Protein AF-A0A1S8C431-F1 (afdb_monomer)

Solvent-accessible surface area (backbone atoms only — not comparable to full-atom values): 13813 Å² total; per-residue (Å²): 103,75,70,53,62,74,34,65,84,74,52,78,72,95,62,90,83,86,86,81,59,54,72,39,23,66,88,32,66,58,80,60,66,93,58,40,35,50,62,46,46,11,54,48,52,51,54,48,38,58,74,75,50,75,67,75,71,40,70,49,76,12,55,31,72,42,20,34,19,51,34,36,27,29,55,72,47,42,85,39,43,49,72,41,35,54,26,38,34,37,28,47,30,49,50,43,70,42,58,78,55,59,81,89,55,61,76,66,54,63,63,47,48,70,66,46,47,62,55,49,52,57,50,36,76,75,35,64,72,56,43,56,52,52,51,54,55,49,49,54,53,50,52,51,53,50,47,65,51,74,38,83,61,91,89,54,61,66,70,59,46,52,49,51,49,50,56,53,72,34,43,47,70,68,48,54,60,43,34,43,66,37,48,42,67,34,74,39,73,84,17,46,66,34,51,63,57,26,40,30,39,36,37,28,40,74,52,38,81,66,49,52,47,67,38,43,51,48,49,36,55,74,57,36,56,88,45,95,47,43,47,79,46,74,44,80,59,84,61,94,83,71,69,79,78,132

Nearest PDB structures (foldseek):
  2aj8-assembly1_A  TM=5.763E-01  e=6.988E-03  Sus scrofa
  2gbc-assembly1_A  TM=5.747E-01  e=1.106E-02  Rattus norvegicus
  2jid-assembly1_A  TM=5.919E-01  e=2.616E-02  Homo sapiens
  4g1f-assembly3_C  TM=5.105E-01  e=1.392E-02  Homo sapiens
  4a5s-assembly1_B  TM=5.645E-01  e=5.518E-02  Homo sapiens

Sequence (246 aa):
SAAELATANGHRPAARLVFYDQRGHGTSGRGDAAHATIEQLGADLEAVLEARVPRGPVVLVGHSMGGMTVLAFARRRPELFGDRVVGAALVSTSSGNLGQLDFGLPQLLTRVRTAVLPVAAWTMRRRPAIAEHTRRLAKDVVSAATRALSFSSADVAPELGHYVDAMIAGTPVDVIAEFYPALVRLDQSGAIEPLRRVPVLVLTGDTDRMIPAEHSELIARELGRDEHGVDFVVVPGPAPGAARAP

Secondary structure (DSSP, 8-state):
-HHHHHHTTS---SS-----PPTTSTTS----GGG-SHHHHHHHHHHHHHHH--SS-EEEEEETHHHHHHHHHHHH-GGGBTTTEEEEEEES--SB-GGG--TT--HHHHHHHHHHHHHHHHHHHH-HHHHHHHHHHHHHHHHHHHHHHH-S-S---HHHHHHHHHHHHTS-HHHHHHHHHHHHT-B-GGGSGGGGGS-EEEEEETT-SSS-HHHHHHHHHHHTTTSTTEEEEEEPPPPTT-PPP-

pLDDT: mean 73.83, std 18.22, range [35.41, 97.69]

Mean predicted aligned error: 11.87 Å

Radius of gyration: 19.69 Å; Cα contacts (8 Å, |Δi|>4): 309; chains: 1; bounding box: 50×40×53 Å

Foldseek 3Di:
DVVCVVCVVVDDDPDDDDDDAFALFFPHDNPDLVLLALLNLLVVVVVCCCVPPVDDADEQEAEASGLSSLLSVCLVCLVCQQGRHAEYEYELYFQDPLLVPCLLPDPVV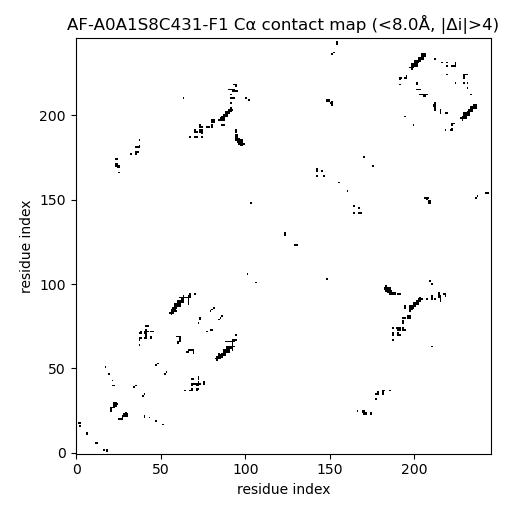VVVCVVVVVVVVVVCVVDVVVVVVVVVVVLVVQLVSVCVLVDLDPPDDVVVVVVVSVRSSRRDPVSVVSNVVNRSGRHSLVSLVSNLSHAYEQEYECRNSRRHCVRSVVSCVSSPVPDPRYHYYYDYDDDVPPDPDD

Structure (mmCIF, N/CA/C/O backbone):
data_AF-A0A1S8C431-F1
#
_entry.id   AF-A0A1S8C431-F1
#
loop_
_atom_site.group_PDB
_atom_site.id
_atom_site.type_symbol
_atom_site.label_atom_id
_atom_site.label_alt_id
_atom_site.label_comp_id
_atom_site.label_asym_id
_atom_site.label_entity_id
_atom_site.label_seq_id
_atom_site.pdbx_PDB_ins_code
_atom_site.Cartn_x
_atom_site.Cartn_y
_atom_site.Cartn_z
_atom_site.occupancy
_atom_site.B_iso_or_equiv
_atom_site.auth_seq_id
_atom_site.auth_comp_id
_atom_site.auth_asym_id
_atom_site.auth_atom_id
_atom_site.pdbx_PDB_model_num
ATOM 1 N N . SER A 1 1 ? 6.058 -19.260 5.374 1.00 53.53 1 SER A N 1
ATOM 2 C CA . SER A 1 1 ? 4.910 -18.488 4.847 1.00 53.53 1 SER A CA 1
ATOM 3 C C . SER A 1 1 ? 4.956 -17.060 5.389 1.00 53.53 1 SER A C 1
ATOM 5 O O . SER A 1 1 ? 5.627 -16.832 6.390 1.00 53.53 1 SER A O 1
ATOM 7 N N . ALA A 1 2 ? 4.268 -16.088 4.771 1.00 55.44 2 ALA A N 1
ATOM 8 C CA . ALA A 1 2 ? 4.207 -14.710 5.294 1.00 55.44 2 ALA A CA 1
ATOM 9 C C . ALA A 1 2 ? 3.691 -14.655 6.749 1.00 55.44 2 ALA A C 1
ATOM 11 O O . ALA A 1 2 ? 4.198 -13.892 7.565 1.00 55.44 2 ALA A O 1
ATOM 12 N N . ALA A 1 3 ? 2.749 -15.539 7.100 1.00 56.16 3 ALA A N 1
ATOM 13 C CA . ALA A 1 3 ? 2.237 -15.687 8.461 1.00 56.16 3 ALA A CA 1
ATOM 14 C C . ALA A 1 3 ? 3.290 -16.226 9.454 1.00 56.16 3 ALA A C 1
ATOM 16 O O . ALA A 1 3 ? 3.338 -15.782 10.600 1.00 56.16 3 ALA A O 1
ATOM 17 N N . GLU A 1 4 ? 4.152 -17.152 9.023 1.00 61.06 4 GLU A N 1
ATOM 18 C CA . GLU A 1 4 ? 5.269 -17.639 9.847 1.00 61.06 4 GLU A CA 1
ATOM 19 C C . GLU A 1 4 ? 6.290 -16.528 10.106 1.00 61.06 4 GLU A C 1
ATOM 21 O O . GLU A 1 4 ? 6.679 -16.332 11.248 1.00 61.06 4 GLU A O 1
ATOM 26 N N . LEU A 1 5 ? 6.657 -15.737 9.093 1.00 61.22 5 LEU A N 1
ATOM 27 C CA . LEU A 1 5 ? 7.579 -14.605 9.263 1.00 61.22 5 LEU A CA 1
ATOM 28 C C . LEU A 1 5 ? 7.003 -13.489 10.137 1.00 61.22 5 LEU A C 1
ATOM 30 O O . LEU A 1 5 ? 7.704 -12.982 11.008 1.00 61.22 5 LEU A O 1
ATOM 34 N N . ALA A 1 6 ? 5.720 -13.159 9.972 1.00 57.97 6 ALA A N 1
ATOM 35 C CA . ALA A 1 6 ? 5.041 -12.157 10.796 1.00 57.97 6 ALA A CA 1
ATOM 36 C C . ALA A 1 6 ? 4.987 -12.532 12.291 1.00 57.97 6 ALA A C 1
ATOM 38 O O . ALA A 1 6 ? 4.776 -11.663 13.132 1.00 57.97 6 ALA A O 1
ATOM 39 N N . THR A 1 7 ? 5.172 -13.813 12.625 1.00 61.94 7 THR A N 1
ATOM 40 C CA . THR A 1 7 ? 5.151 -14.327 14.006 1.00 61.94 7 THR A CA 1
ATOM 41 C C . THR A 1 7 ? 6.501 -14.893 14.465 1.00 61.94 7 THR A C 1
ATOM 43 O O . THR A 1 7 ? 6.637 -15.317 15.614 1.00 61.94 7 THR A O 1
ATOM 46 N N . ALA A 1 8 ? 7.523 -14.866 13.599 1.00 63.31 8 ALA A N 1
ATOM 47 C CA . ALA A 1 8 ? 8.844 -15.446 13.848 1.00 63.31 8 ALA A CA 1
ATOM 48 C C . ALA A 1 8 ? 9.647 -14.700 14.927 1.00 63.31 8 ALA A C 1
ATOM 50 O O . ALA A 1 8 ? 10.551 -15.274 15.525 1.00 63.31 8 ALA A O 1
ATOM 51 N N . ASN A 1 9 ? 9.292 -13.449 15.230 1.00 63.22 9 ASN A N 1
ATOM 52 C CA . ASN A 1 9 ? 9.886 -12.660 16.316 1.00 63.22 9 ASN A CA 1
ATOM 53 C C . ASN A 1 9 ? 9.352 -13.037 17.718 1.00 63.22 9 ASN A C 1
ATOM 55 O O . ASN A 1 9 ? 9.596 -12.315 18.683 1.00 63.22 9 ASN A O 1
ATOM 59 N N . GLY A 1 10 ? 8.589 -14.130 17.839 1.00 60.69 10 GLY A N 1
ATOM 60 C CA . GLY A 1 10 ? 7.978 -14.572 19.095 1.00 60.69 10 GLY A CA 1
ATOM 61 C C . GLY A 1 10 ? 6.720 -13.791 19.486 1.00 60.69 10 GLY A C 1
ATOM 62 O O . GLY A 1 10 ? 6.110 -14.091 20.514 1.00 60.69 10 GLY A O 1
ATOM 63 N N . HIS A 1 11 ? 6.293 -12.819 18.674 1.00 64.94 11 HIS A N 1
ATOM 64 C CA . HIS A 1 11 ? 5.090 -12.046 18.933 1.00 64.94 11 HIS A CA 1
ATOM 65 C C . HIS A 1 11 ? 3.844 -12.831 18.498 1.00 64.94 11 HIS A C 1
ATOM 67 O O . HIS A 1 11 ? 3.711 -13.270 17.354 1.00 64.94 11 HIS A O 1
ATOM 73 N N . ARG A 1 12 ? 2.912 -13.028 19.434 1.00 67.00 12 ARG A N 1
ATOM 74 C CA . ARG A 1 12 ? 1.595 -13.619 19.169 1.00 67.00 12 ARG A CA 1
ATOM 75 C C . ARG A 1 12 ? 0.627 -12.468 18.888 1.00 67.00 12 ARG A C 1
ATOM 77 O O . ARG A 1 12 ? 0.300 -11.743 19.826 1.00 67.00 12 ARG A O 1
ATOM 84 N N . PRO A 1 13 ? 0.181 -12.261 17.638 1.00 69.56 13 PRO A N 1
ATOM 85 C CA . PRO A 1 13 ? -0.718 -11.161 17.332 1.00 69.56 13 PRO A CA 1
ATOM 86 C C . PRO A 1 13 ? -2.037 -11.350 18.088 1.00 69.56 13 PRO A C 1
ATOM 88 O O . PRO A 1 13 ? -2.632 -12.426 18.059 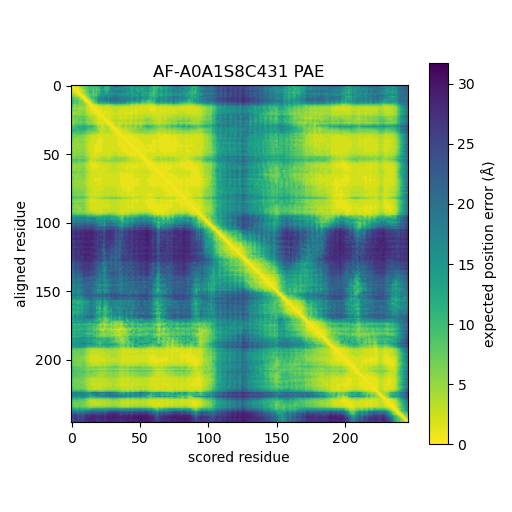1.00 69.56 13 PRO A O 1
ATOM 91 N N . ALA A 1 14 ? -2.509 -10.288 18.742 1.00 81.31 14 ALA A N 1
ATOM 92 C CA . ALA A 1 14 ? -3.816 -10.271 19.403 1.00 81.31 14 ALA A CA 1
ATOM 93 C C . ALA A 1 14 ? -4.991 -10.234 18.400 1.00 81.31 14 ALA A C 1
ATOM 95 O O . ALA A 1 14 ? -6.145 -10.407 18.784 1.00 81.31 14 ALA A O 1
ATOM 96 N N . ALA A 1 15 ? -4.700 -10.018 17.113 1.00 84.88 15 ALA A N 1
ATOM 97 C CA . ALA A 1 15 ? -5.666 -9.959 16.025 1.00 84.88 15 ALA A CA 1
ATOM 98 C C . ALA A 1 15 ? -5.470 -11.109 15.027 1.00 84.88 15 ALA A C 1
ATOM 100 O O . ALA A 1 15 ? -4.365 -11.621 14.830 1.00 84.88 15 ALA A O 1
ATOM 101 N N . ARG A 1 16 ? -6.552 -11.481 14.333 1.00 89.44 16 ARG A N 1
ATOM 102 C CA . ARG A 1 16 ? -6.479 -12.404 13.197 1.00 89.44 16 ARG A CA 1
ATOM 103 C C . ARG A 1 16 ? -5.839 -11.695 12.005 1.00 89.44 16 ARG A C 1
ATOM 105 O O . ARG A 1 16 ? -6.429 -10.766 11.461 1.00 89.44 16 ARG A O 1
ATOM 112 N N . LEU A 1 17 ? -4.686 -12.184 11.564 1.00 88.25 17 LEU A N 1
ATOM 113 C CA . LEU A 1 17 ? -3.991 -11.656 10.392 1.00 88.25 17 LEU A CA 1
ATOM 114 C C . LEU A 1 17 ? -4.522 -12.300 9.106 1.00 88.25 17 LEU A C 1
ATOM 116 O O . LEU A 1 17 ? -4.698 -13.519 9.038 1.00 88.25 17 LEU A O 1
ATOM 120 N N . VAL A 1 18 ? -4.773 -11.481 8.085 1.00 90.12 18 VAL A N 1
ATOM 121 C CA . VAL A 1 18 ? -5.191 -11.924 6.750 1.00 90.12 18 VAL A CA 1
ATOM 122 C C . VAL A 1 18 ? -4.217 -11.346 5.735 1.00 90.12 18 VAL A C 1
ATOM 124 O O . VAL A 1 18 ? -4.058 -10.133 5.653 1.00 90.12 18 VAL A O 1
ATOM 127 N N . PHE A 1 19 ? -3.589 -12.225 4.962 1.00 88.06 19 PHE A N 1
ATOM 128 C CA . PHE A 1 19 ? -2.674 -11.877 3.880 1.00 88.06 19 PHE A CA 1
ATOM 129 C C . PHE A 1 19 ? -3.238 -12.432 2.575 1.00 88.06 19 PHE A C 1
ATOM 131 O O . PHE A 1 19 ? -3.818 -13.522 2.572 1.00 88.06 19 PHE A O 1
ATOM 138 N N . TYR A 1 20 ? -3.081 -11.691 1.484 1.00 88.19 20 TYR A N 1
ATOM 139 C CA . TYR A 1 20 ? -3.481 -12.130 0.153 1.00 88.19 20 TYR A CA 1
ATOM 140 C C . TYR A 1 20 ? -2.484 -11.618 -0.886 1.00 88.19 20 TYR A C 1
ATOM 142 O O . TYR A 1 20 ? -1.889 -10.554 -0.705 1.00 88.19 20 TYR A O 1
ATOM 150 N N . ASP A 1 21 ? -2.325 -12.376 -1.967 1.00 85.62 21 ASP A N 1
ATOM 151 C CA . ASP A 1 21 ? -1.527 -11.954 -3.112 1.00 85.62 21 ASP A CA 1
ATOM 152 C C . ASP A 1 21 ? -2.391 -11.070 -4.018 1.00 85.62 21 ASP A C 1
ATOM 154 O O . ASP A 1 21 ? -3.514 -11.443 -4.374 1.00 85.62 21 ASP A O 1
ATOM 158 N N . GLN A 1 22 ? -1.880 -9.906 -4.420 1.00 85.69 22 GLN A N 1
ATOM 159 C CA . GLN A 1 22 ? -2.569 -9.061 -5.400 1.00 85.69 22 GLN A CA 1
ATOM 160 C C . GLN A 1 22 ? -2.676 -9.770 -6.754 1.00 85.69 22 GLN A C 1
ATOM 162 O O . GLN A 1 22 ? -1.878 -10.655 -7.064 1.00 85.69 22 GLN A O 1
ATOM 167 N N . ARG A 1 23 ? -3.649 -9.385 -7.592 1.00 86.81 23 ARG A N 1
ATOM 168 C CA . ARG A 1 23 ? -3.784 -9.968 -8.939 1.00 86.81 23 ARG A CA 1
ATOM 169 C C . ARG A 1 23 ? -2.455 -9.928 -9.697 1.00 86.81 23 ARG A C 1
ATOM 171 O O . ARG A 1 23 ? -1.707 -8.953 -9.616 1.00 86.81 23 ARG A O 1
ATOM 178 N N . GLY A 1 24 ? -2.150 -11.006 -10.410 1.00 77.94 24 GLY A N 1
ATOM 179 C CA . GLY A 1 24 ? -0.886 -11.166 -11.132 1.00 77.94 24 GLY A CA 1
ATOM 180 C C . GLY A 1 24 ? 0.355 -11.386 -10.258 1.00 77.94 24 GLY A C 1
ATOM 181 O O . GLY A 1 24 ? 1.420 -11.627 -10.814 1.00 77.94 24 GLY A O 1
ATOM 1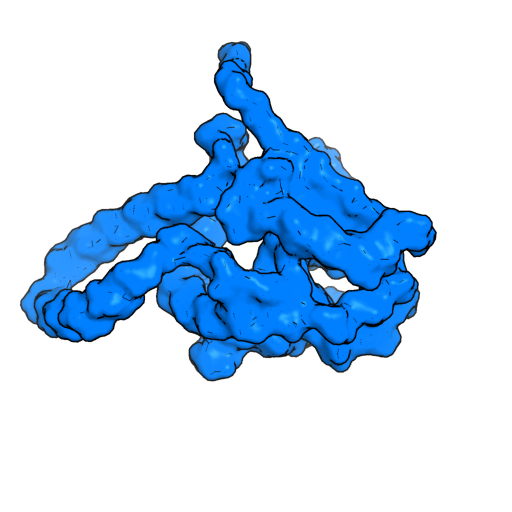82 N N . HIS A 1 25 ? 0.250 -11.346 -8.929 1.00 78.69 25 HIS A N 1
ATOM 183 C CA . HIS A 1 25 ? 1.366 -11.595 -8.015 1.00 78.69 25 HIS A CA 1
ATOM 184 C C . HIS A 1 25 ? 1.211 -12.956 -7.334 1.00 78.69 25 HIS A C 1
ATOM 186 O O . HIS A 1 25 ? 0.093 -13.425 -7.110 1.00 78.69 25 HIS A O 1
ATOM 192 N N . GLY A 1 26 ? 2.337 -13.575 -6.969 1.00 76.50 26 GLY A N 1
ATOM 193 C CA . GLY A 1 26 ? 2.351 -14.797 -6.166 1.00 76.50 26 GLY A CA 1
ATOM 194 C C . GLY A 1 26 ? 1.493 -15.909 -6.775 1.00 76.50 26 GLY A C 1
ATOM 195 O O . GLY A 1 26 ? 1.751 -16.376 -7.884 1.00 76.50 26 GLY A O 1
ATOM 196 N N . THR A 1 27 ? 0.478 -16.343 -6.033 1.00 80.88 27 THR A N 1
ATOM 197 C CA . THR A 1 27 ? -0.454 -17.410 -6.434 1.00 80.88 27 THR A CA 1
ATOM 198 C C . THR A 1 27 ? -1.757 -16.903 -7.057 1.00 80.88 27 THR A C 1
ATOM 200 O O . THR A 1 27 ? -2.568 -17.706 -7.527 1.00 80.88 27 THR A O 1
ATOM 203 N N . SER A 1 28 ? -1.969 -15.586 -7.091 1.00 81.94 28 SER A N 1
ATOM 204 C CA . SER A 1 28 ? -3.182 -14.982 -7.636 1.00 81.94 28 SER A CA 1
ATOM 205 C C . SER A 1 28 ? -3.188 -14.982 -9.163 1.00 81.94 28 SER A C 1
ATOM 207 O O . SER A 1 28 ? -2.191 -14.703 -9.831 1.00 81.94 28 SER A O 1
ATOM 209 N N . GLY A 1 29 ? -4.362 -15.256 -9.736 1.00 82.31 29 GLY A N 1
ATOM 210 C CA . GLY A 1 29 ? -4.577 -15.165 -11.176 1.00 82.31 29 GLY A CA 1
ATOM 211 C C . GLY A 1 29 ? -4.302 -13.756 -11.709 1.00 82.31 29 GLY A C 1
ATOM 212 O O . GLY A 1 29 ? -4.485 -12.755 -11.015 1.00 82.31 29 GLY A O 1
ATOM 213 N N . ARG A 1 30 ? -3.861 -13.676 -12.965 1.00 75.25 30 ARG A N 1
ATOM 214 C CA . ARG A 1 30 ? -3.447 -12.415 -13.594 1.00 75.25 30 ARG A CA 1
ATOM 215 C C . ARG A 1 30 ? -4.618 -11.566 -14.096 1.00 75.25 30 ARG A C 1
ATOM 217 O O . ARG A 1 30 ? -4.649 -10.363 -13.868 1.00 75.25 30 ARG A O 1
ATOM 224 N N . GLY A 1 31 ? -5.618 -12.204 -14.704 1.00 79.31 31 GLY A N 1
ATOM 225 C CA . GLY A 1 31 ? -6.714 -11.503 -15.381 1.00 79.31 31 GLY A CA 1
ATOM 226 C C . GLY A 1 31 ? -6.260 -10.807 -16.670 1.00 79.31 31 GLY A C 1
ATOM 227 O O . GLY A 1 31 ? -5.179 -11.083 -17.184 1.00 79.31 31 GLY A O 1
ATOM 228 N N . ASP A 1 32 ? -7.113 -9.935 -17.205 1.00 82.81 32 ASP A N 1
ATOM 229 C CA . ASP A 1 32 ? -6.803 -9.102 -18.373 1.00 82.81 32 ASP A CA 1
ATOM 230 C C . ASP A 1 32 ? -5.927 -7.907 -17.957 1.00 82.81 32 ASP A C 1
ATOM 232 O O . ASP A 1 32 ? -6.228 -7.232 -16.971 1.00 82.81 32 ASP A O 1
ATOM 236 N N . ALA A 1 33 ? -4.870 -7.633 -18.727 1.00 75.75 33 ALA A N 1
ATOM 237 C CA . ALA A 1 33 ? -3.942 -6.522 -18.520 1.00 75.75 33 ALA A CA 1
ATOM 238 C C . ALA A 1 33 ? -4.637 -5.149 -18.475 1.00 75.75 33 ALA A C 1
ATOM 240 O O . ALA A 1 33 ? -4.151 -4.244 -17.801 1.00 75.75 33 ALA A O 1
ATOM 241 N N . ALA A 1 34 ? -5.794 -4.986 -19.128 1.00 78.69 34 ALA A N 1
ATOM 242 C CA . ALA A 1 34 ? -6.598 -3.764 -19.027 1.00 78.69 34 ALA A CA 1
ATOM 243 C C . ALA A 1 34 ? -7.068 -3.462 -17.588 1.00 78.69 34 ALA A C 1
ATOM 245 O O . ALA A 1 34 ? -7.365 -2.314 -17.263 1.00 78.69 34 ALA A O 1
ATOM 246 N N . HIS A 1 35 ? -7.101 -4.479 -16.725 1.00 84.38 35 HIS A N 1
ATOM 247 C CA . HIS A 1 35 ? -7.469 -4.380 -15.314 1.00 84.38 35 HIS A CA 1
ATOM 248 C C . HIS A 1 35 ? -6.248 -4.315 -14.379 1.00 84.38 35 HIS A C 1
ATOM 250 O O . HIS A 1 35 ? -6.401 -4.423 -13.162 1.00 84.38 35 HIS A O 1
ATOM 256 N N . ALA A 1 36 ? -5.035 -4.128 -14.909 1.00 82.75 36 ALA A N 1
ATOM 257 C CA . ALA A 1 36 ? -3.841 -3.844 -14.114 1.00 82.75 36 ALA A CA 1
ATOM 258 C C . ALA A 1 36 ? -3.830 -2.371 -13.656 1.00 82.75 36 ALA A C 1
ATOM 260 O O . ALA A 1 36 ? -2.963 -1.583 -14.032 1.00 82.75 36 ALA A O 1
ATOM 261 N N . THR A 1 37 ? -4.841 -1.979 -12.876 1.00 87.81 37 THR A N 1
ATOM 262 C CA . THR A 1 37 ? -5.030 -0.612 -12.368 1.00 87.81 37 THR A CA 1
ATOM 263 C C . THR A 1 37 ? -5.140 -0.598 -10.849 1.00 87.81 37 THR A C 1
ATOM 265 O O . THR A 1 37 ? -5.580 -1.572 -10.236 1.00 87.81 37 THR A O 1
ATOM 268 N N . ILE A 1 38 ? -4.765 0.520 -10.221 1.00 89.50 38 ILE A N 1
ATOM 269 C CA . ILE A 1 38 ? -4.872 0.672 -8.763 1.00 89.50 38 ILE A CA 1
ATOM 270 C C . ILE A 1 38 ? -6.347 0.681 -8.326 1.00 89.50 38 ILE A C 1
ATOM 272 O O . ILE A 1 38 ? -6.694 0.137 -7.279 1.00 89.50 38 ILE A O 1
ATOM 276 N N . GLU A 1 39 ? -7.240 1.209 -9.163 1.00 91.25 39 GLU A N 1
ATOM 277 C CA . GLU A 1 39 ? -8.691 1.151 -8.974 1.00 91.25 39 GLU A CA 1
ATOM 278 C C . GLU A 1 39 ? -9.198 -0.289 -8.893 1.00 91.25 39 GLU A C 1
ATOM 280 O O . GLU A 1 39 ? -10.001 -0.610 -8.014 1.00 91.25 39 GLU A O 1
ATOM 285 N N . GLN A 1 40 ? -8.713 -1.163 -9.783 1.00 94.06 40 GLN A N 1
ATOM 286 C CA . GLN A 1 40 ? -9.075 -2.574 -9.748 1.00 94.06 40 GLN A CA 1
ATOM 287 C C . GLN A 1 40 ? -8.547 -3.243 -8.480 1.00 94.06 40 GLN A C 1
ATOM 289 O O . GLN A 1 40 ? -9.282 -4.005 -7.859 1.00 94.06 40 GLN A O 1
ATOM 294 N N . LEU A 1 41 ? -7.317 -2.938 -8.056 1.00 93.50 41 LEU A N 1
ATOM 295 C CA . LEU A 1 41 ? -6.786 -3.473 -6.801 1.00 93.50 41 LEU A CA 1
ATOM 296 C C . LEU A 1 41 ? -7.658 -3.071 -5.602 1.00 93.50 41 LEU A C 1
ATOM 298 O O . LEU A 1 41 ? -7.888 -3.887 -4.711 1.00 93.50 41 LEU A O 1
ATOM 302 N N . GLY A 1 42 ? -8.199 -1.848 -5.592 1.00 95.44 42 GLY A N 1
ATOM 303 C CA . GLY A 1 42 ? -9.163 -1.412 -4.576 1.00 95.44 42 GLY A CA 1
ATOM 304 C C . GLY A 1 42 ? -10.450 -2.250 -4.572 1.00 95.44 42 GLY A C 1
ATOM 305 O O . GLY A 1 42 ? -10.940 -2.619 -3.504 1.00 95.44 42 GLY A O 1
ATOM 306 N N . ALA A 1 43 ? -10.976 -2.600 -5.750 1.00 96.50 43 ALA A N 1
ATOM 307 C CA . ALA A 1 43 ? -12.124 -3.504 -5.880 1.00 96.50 43 ALA A CA 1
ATOM 308 C C . ALA A 1 43 ? -11.786 -4.954 -5.479 1.00 96.50 43 ALA A C 1
ATOM 310 O O . ALA A 1 43 ? -12.626 -5.670 -4.937 1.00 96.50 43 ALA A O 1
ATOM 311 N N . ASP A 1 44 ? -10.547 -5.393 -5.688 1.00 95.94 44 ASP A N 1
ATOM 312 C CA . ASP A 1 44 ? -10.107 -6.718 -5.250 1.00 95.94 44 ASP A CA 1
ATOM 313 C C . ASP A 1 44 ? -9.995 -6.799 -3.730 1.00 95.94 44 ASP A C 1
ATOM 315 O O . ASP A 1 44 ? -10.403 -7.797 -3.135 1.00 95.94 44 ASP A O 1
ATOM 319 N N . LEU A 1 45 ? -9.480 -5.743 -3.090 1.00 97.00 45 LEU A N 1
ATOM 320 C CA . LEU A 1 45 ? -9.432 -5.646 -1.632 1.00 97.00 45 LEU A CA 1
ATOM 321 C C . LEU A 1 45 ? -10.840 -5.725 -1.029 1.00 97.00 45 LEU A C 1
ATOM 323 O O . LEU A 1 45 ? -11.046 -6.440 -0.050 1.00 97.00 45 LEU A O 1
ATOM 327 N N . GLU A 1 46 ? -11.814 -5.044 -1.635 1.00 97.12 46 GLU A N 1
ATOM 328 C CA . GLU A 1 46 ? -13.228 -5.156 -1.265 1.00 97.12 46 GLU A CA 1
ATOM 329 C C . GLU A 1 46 ? -13.714 -6.614 -1.323 1.00 97.12 46 GLU A C 1
ATOM 331 O O . GLU A 1 46 ? -14.210 -7.134 -0.322 1.00 97.12 46 GLU A O 1
ATOM 336 N N . ALA A 1 47 ? -13.479 -7.311 -2.440 1.00 96.81 47 ALA A N 1
ATOM 337 C CA . ALA A 1 47 ? -13.872 -8.712 -2.599 1.00 96.81 47 ALA A CA 1
ATOM 338 C C . ALA A 1 47 ? -13.189 -9.643 -1.575 1.00 96.81 47 ALA A C 1
ATOM 340 O O . ALA A 1 47 ? -13.807 -10.575 -1.052 1.00 96.81 47 ALA A O 1
ATOM 341 N N . VAL A 1 48 ? -11.919 -9.389 -1.239 1.00 96.06 48 VAL A N 1
ATOM 342 C CA . VAL A 1 48 ? -11.199 -10.133 -0.192 1.00 96.06 48 VAL A CA 1
ATOM 343 C C . VAL A 1 48 ? -11.827 -9.899 1.181 1.00 96.06 48 VAL A C 1
ATOM 345 O O . VAL A 1 48 ? -12.006 -10.861 1.939 1.00 96.06 48 VAL A O 1
ATOM 348 N N . LEU A 1 49 ? -12.177 -8.653 1.514 1.00 96.62 49 LEU A N 1
ATOM 349 C CA . LEU A 1 49 ? -12.850 -8.327 2.770 1.00 96.62 49 LEU A CA 1
ATOM 350 C C . LEU A 1 49 ? -14.195 -9.050 2.860 1.00 96.62 49 LEU A C 1
ATOM 352 O O . LEU A 1 49 ? -14.427 -9.744 3.846 1.00 96.62 49 LEU A O 1
ATOM 356 N N . GLU A 1 50 ? -15.026 -8.987 1.823 1.00 96.25 50 GLU A N 1
ATOM 357 C CA . GLU A 1 50 ? -16.320 -9.681 1.786 1.00 96.25 50 GLU A CA 1
ATOM 358 C C . GLU A 1 50 ? -16.169 -11.199 1.965 1.00 96.25 50 GLU A C 1
ATOM 360 O O . GLU A 1 50 ? -16.874 -11.813 2.769 1.00 96.25 50 GLU A O 1
ATOM 365 N N . ALA A 1 51 ? -15.201 -11.812 1.278 1.00 96.81 51 ALA A N 1
ATOM 366 C CA . ALA A 1 51 ? -15.020 -13.260 1.295 1.00 96.81 51 ALA A CA 1
ATOM 367 C C . ALA A 1 51 ? -14.365 -13.792 2.582 1.00 96.81 51 ALA A C 1
ATOM 369 O O . ALA A 1 51 ? -14.659 -14.908 3.020 1.00 96.81 51 ALA A O 1
ATOM 370 N N . ARG A 1 52 ? -13.420 -13.050 3.174 1.00 95.69 52 ARG A N 1
ATOM 371 C CA . ARG A 1 52 ? -12.563 -13.553 4.272 1.00 95.69 52 ARG A CA 1
ATOM 372 C C . ARG A 1 52 ? -12.879 -12.917 5.615 1.00 95.69 52 ARG A C 1
ATOM 374 O O . ARG A 1 52 ? -12.635 -13.524 6.665 1.00 95.69 52 ARG A O 1
ATOM 381 N N . VAL A 1 53 ? -13.423 -11.707 5.608 1.00 93.75 53 VAL A N 1
ATOM 382 C CA . VAL A 1 53 ? -13.753 -10.930 6.802 1.00 93.75 53 VAL A CA 1
ATOM 383 C C . VAL A 1 53 ? -15.124 -10.270 6.605 1.00 93.75 53 VAL A C 1
ATOM 385 O O . VAL A 1 53 ? -15.205 -9.050 6.536 1.00 93.75 53 VAL A O 1
ATOM 388 N N . PRO A 1 54 ? -16.228 -11.035 6.530 1.00 92.00 54 PRO A N 1
ATOM 389 C CA . PRO A 1 54 ? -17.545 -10.462 6.227 1.00 92.00 54 PRO A CA 1
ATOM 390 C C . PRO A 1 54 ? -18.128 -9.607 7.367 1.00 92.00 54 PRO A C 1
ATOM 392 O O . PRO A 1 54 ? -19.100 -8.886 7.168 1.00 92.00 54 PRO A O 1
ATOM 395 N N . ARG A 1 55 ? -17.596 -9.725 8.596 1.00 92.31 55 ARG A N 1
ATOM 396 C CA . ARG A 1 55 ? -18.114 -9.077 9.820 1.00 92.31 55 ARG A CA 1
ATOM 397 C C . ARG A 1 55 ? -16.978 -8.640 10.758 1.00 92.31 55 ARG A C 1
ATOM 399 O O . ARG A 1 55 ? -15.847 -9.087 10.584 1.00 92.31 55 ARG A O 1
ATOM 406 N N . GLY A 1 56 ? -17.273 -7.738 11.705 1.00 93.75 56 GLY A N 1
ATOM 407 C CA . GLY A 1 56 ? -16.335 -7.189 12.709 1.00 93.75 56 GLY A CA 1
ATOM 408 C C . GLY A 1 56 ? -15.325 -6.134 12.209 1.00 93.75 56 GLY A C 1
ATOM 409 O O . GLY A 1 56 ? -15.088 -6.049 11.016 1.00 93.75 56 GLY A O 1
ATOM 410 N N . PRO A 1 57 ? -14.729 -5.314 13.075 1.00 96.19 57 PRO A N 1
ATOM 411 C CA . PRO A 1 57 ? -13.813 -4.254 12.649 1.00 96.19 57 PRO A CA 1
ATOM 412 C C . PRO A 1 57 ? -12.547 -4.805 11.969 1.00 96.19 57 PRO A C 1
ATOM 414 O O . PRO A 1 57 ? -12.097 -5.912 12.281 1.00 96.19 57 PRO A O 1
ATOM 417 N N . VAL A 1 58 ? -11.960 -4.027 11.057 1.00 97.06 58 VAL A N 1
ATOM 418 C CA . VAL A 1 58 ? -10.688 -4.345 10.389 1.00 97.06 58 VAL A CA 1
ATOM 419 C C . VAL A 1 58 ? -9.715 -3.173 10.435 1.00 97.06 58 VAL A C 1
ATOM 421 O O . VAL A 1 58 ? -10.117 -2.013 10.380 1.00 97.06 58 VAL A O 1
ATOM 424 N N . VAL A 1 59 ? -8.425 -3.493 10.486 1.00 96.56 59 VAL A N 1
ATOM 425 C CA . VAL A 1 59 ? -7.332 -2.546 10.246 1.00 96.56 59 VAL A CA 1
ATOM 426 C C . VAL A 1 59 ? -6.699 -2.912 8.912 1.00 96.56 59 VAL A C 1
ATOM 428 O O . VAL A 1 59 ? -6.385 -4.082 8.680 1.00 96.56 59 VAL A O 1
ATOM 431 N N . LEU A 1 60 ? -6.545 -1.930 8.027 1.00 97.25 60 LEU A N 1
ATOM 432 C CA . LEU A 1 60 ? -5.941 -2.135 6.713 1.00 97.25 60 LEU A CA 1
ATOM 433 C C . LEU A 1 60 ? -4.459 -1.776 6.760 1.00 97.25 60 LEU A C 1
ATOM 435 O O . LEU A 1 60 ? -4.099 -0.699 7.213 1.00 97.25 60 LEU A O 1
ATOM 439 N N . VAL A 1 61 ? -3.594 -2.658 6.270 1.00 95.75 61 VAL A N 1
ATOM 440 C CA . VAL A 1 61 ? -2.149 -2.409 6.201 1.00 95.75 61 VAL A CA 1
ATOM 441 C C . VAL A 1 61 ? -1.709 -2.561 4.756 1.00 95.75 61 VAL A C 1
ATOM 443 O O . VAL A 1 61 ? -1.899 -3.621 4.159 1.00 95.75 61 VAL A O 1
ATOM 446 N N . GLY A 1 62 ? -1.145 -1.499 4.190 1.00 92.00 62 GLY A N 1
ATOM 447 C CA . GLY A 1 62 ? -0.713 -1.449 2.802 1.00 92.00 62 GLY A CA 1
ATOM 448 C C . GLY A 1 62 ? 0.729 -0.975 2.683 1.00 92.00 62 GLY A C 1
ATOM 449 O O . GLY A 1 62 ? 1.051 0.138 3.087 1.00 92.00 62 GLY A O 1
ATOM 450 N N . HIS A 1 63 ? 1.583 -1.810 2.091 1.00 88.75 63 HIS A N 1
ATOM 451 C CA . HIS A 1 63 ? 2.962 -1.462 1.747 1.00 88.75 63 HIS A CA 1
ATOM 452 C C . HIS A 1 63 ? 3.081 -1.146 0.255 1.00 88.75 63 HIS A C 1
ATOM 454 O O . HIS A 1 63 ? 2.592 -1.933 -0.561 1.00 88.75 63 HIS A O 1
ATOM 460 N N . SER A 1 64 ? 3.744 -0.046 -0.112 1.00 87.75 64 SER A N 1
ATOM 461 C CA . SER A 1 64 ? 3.954 0.359 -1.507 1.00 87.75 64 SER A CA 1
ATOM 462 C C . SER A 1 64 ? 2.641 0.329 -2.302 1.00 87.75 64 SER A C 1
ATOM 464 O O . SER A 1 64 ? 1.667 0.962 -1.900 1.00 87.75 64 SER A O 1
ATOM 466 N N . MET A 1 65 ? 2.540 -0.451 -3.379 1.00 88.25 65 MET A N 1
ATOM 467 C CA . MET A 1 65 ? 1.298 -0.614 -4.148 1.00 88.25 65 MET A CA 1
ATOM 468 C C . MET A 1 65 ? 0.092 -1.065 -3.297 1.00 88.25 65 MET A C 1
ATOM 470 O O . MET A 1 65 ? -1.051 -0.708 -3.590 1.00 88.25 65 MET A O 1
ATOM 474 N N . GLY A 1 66 ? 0.320 -1.787 -2.198 1.00 89.94 66 GLY A N 1
ATOM 475 C CA . GLY A 1 66 ? -0.713 -2.117 -1.217 1.00 89.94 66 GLY A CA 1
ATOM 476 C C . GLY A 1 66 ? -1.269 -0.888 -0.492 1.00 89.94 66 GLY A C 1
ATOM 477 O O . GLY A 1 66 ? -2.465 -0.834 -0.224 1.00 89.94 66 GLY A O 1
ATOM 478 N N . GLY A 1 67 ? -0.447 0.129 -0.222 1.00 92.56 67 GLY A N 1
ATOM 479 C CA . GLY A 1 67 ? -0.910 1.407 0.327 1.00 92.56 67 GLY A CA 1
ATOM 480 C C . GLY A 1 67 ? -1.792 2.155 -0.673 1.00 92.56 67 GLY A C 1
ATOM 481 O O . GLY A 1 67 ? -2.891 2.586 -0.334 1.00 92.56 67 GLY A O 1
ATOM 482 N N . MET A 1 68 ? -1.378 2.194 -1.941 1.00 92.56 68 MET A N 1
ATOM 483 C CA . MET A 1 68 ? -2.175 2.761 -3.043 1.00 92.56 68 MET A CA 1
ATOM 484 C C . MET A 1 68 ? -3.514 2.028 -3.212 1.00 92.56 68 MET A C 1
ATOM 486 O O . MET A 1 68 ? -4.538 2.644 -3.495 1.00 92.56 68 MET A O 1
ATOM 490 N N . THR A 1 69 ? -3.516 0.714 -2.981 1.00 95.31 69 THR A N 1
ATOM 491 C CA . THR A 1 69 ? -4.721 -0.126 -2.984 1.00 95.31 69 THR A CA 1
ATOM 492 C C . THR A 1 69 ? -5.677 0.249 -1.850 1.00 95.31 69 THR A C 1
ATOM 494 O O . THR A 1 69 ? -6.881 0.359 -2.079 1.00 95.31 69 THR A O 1
ATOM 497 N N . VAL A 1 70 ? -5.157 0.492 -0.639 1.00 96.62 70 VAL A N 1
ATOM 498 C CA . VAL A 1 70 ? -5.957 0.981 0.499 1.00 96.62 70 VAL A CA 1
ATOM 499 C C . VAL A 1 70 ? -6.570 2.344 0.185 1.00 96.62 70 VAL A C 1
ATOM 501 O O . VAL A 1 70 ? -7.757 2.536 0.440 1.00 96.62 70 VAL A O 1
ATOM 504 N N . LEU A 1 71 ? -5.809 3.258 -0.423 1.00 95.31 71 LEU A N 1
ATOM 505 C CA . LEU A 1 71 ? -6.325 4.556 -0.868 1.00 95.31 71 LEU A CA 1
ATOM 506 C C . LEU A 1 71 ? -7.438 4.383 -1.918 1.00 95.31 71 LEU A C 1
ATOM 508 O O . LEU A 1 71 ? -8.536 4.908 -1.752 1.00 95.31 71 LEU A O 1
ATOM 512 N N . ALA A 1 72 ? -7.229 3.574 -2.958 1.00 94.81 72 ALA A N 1
ATOM 513 C CA . ALA A 1 72 ? -8.270 3.328 -3.958 1.00 94.81 72 ALA A CA 1
ATOM 514 C C . ALA A 1 72 ? -9.539 2.697 -3.360 1.00 94.81 72 ALA A C 1
ATOM 516 O O . ALA A 1 72 ? -10.650 3.074 -3.741 1.00 94.81 72 ALA A O 1
ATOM 517 N N . PHE A 1 73 ? -9.392 1.787 -2.394 1.00 96.50 73 PHE A N 1
ATOM 518 C CA . PHE A 1 73 ? -10.516 1.249 -1.632 1.00 96.50 73 PHE A CA 1
ATOM 519 C C . PHE A 1 73 ? -11.220 2.335 -0.805 1.00 96.50 73 PHE A C 1
ATOM 521 O O . PHE A 1 73 ? -12.446 2.407 -0.834 1.00 96.50 73 PHE A O 1
ATOM 528 N N . ALA A 1 74 ? -10.473 3.221 -0.140 1.00 95.69 74 ALA A N 1
ATOM 529 C CA . ALA A 1 74 ? -11.028 4.344 0.616 1.00 95.69 74 ALA A CA 1
ATOM 530 C C . ALA A 1 74 ? -11.859 5.282 -0.260 1.00 95.69 74 ALA A C 1
ATOM 532 O O . ALA A 1 74 ? -12.984 5.627 0.096 1.00 95.69 74 ALA A O 1
ATOM 533 N N . ARG A 1 75 ? -11.357 5.618 -1.452 1.00 93.62 75 ARG A N 1
ATOM 534 C CA . ARG A 1 75 ? -12.102 6.410 -2.439 1.00 93.62 75 ARG A CA 1
ATOM 535 C C . ARG A 1 75 ? -13.373 5.706 -2.911 1.00 93.62 75 ARG A C 1
ATOM 537 O O . ARG A 1 75 ? -14.379 6.360 -3.167 1.00 93.62 75 ARG A O 1
ATOM 544 N N . ARG A 1 76 ? -13.320 4.382 -3.063 1.00 94.69 76 ARG A N 1
ATOM 545 C CA . ARG A 1 76 ? -14.429 3.566 -3.572 1.00 94.69 76 ARG A CA 1
ATOM 546 C C . ARG A 1 76 ? -15.526 3.335 -2.532 1.00 94.69 76 ARG A C 1
ATOM 548 O O . ARG A 1 76 ? -16.696 3.352 -2.902 1.00 94.69 76 ARG A O 1
ATOM 555 N N . ARG A 1 77 ? -15.153 3.084 -1.274 1.00 96.06 77 ARG A N 1
ATOM 556 C CA . ARG A 1 77 ? -16.053 2.730 -0.161 1.00 96.06 77 ARG A CA 1
ATOM 557 C C . ARG A 1 77 ? -15.831 3.645 1.060 1.00 96.06 77 ARG A C 1
ATOM 559 O O . ARG A 1 77 ? -15.515 3.152 2.150 1.00 96.06 77 ARG A O 1
ATOM 566 N N . PRO A 1 78 ? -15.956 4.977 0.909 1.00 95.81 78 PRO A N 1
ATOM 567 C CA . PRO A 1 78 ? -15.645 5.934 1.973 1.00 95.81 78 PRO A CA 1
ATOM 568 C C . PRO A 1 78 ? -16.537 5.773 3.211 1.00 95.81 78 PRO A C 1
ATOM 570 O O . PRO A 1 78 ? -16.136 6.109 4.324 1.00 95.81 78 PRO A O 1
ATOM 573 N N . GLU A 1 79 ? -17.749 5.250 3.041 1.00 96.06 79 GLU A N 1
ATOM 574 C CA . GLU A 1 79 ? -18.715 4.995 4.108 1.00 96.06 79 GLU A CA 1
ATOM 575 C C . GLU A 1 79 ? -18.297 3.870 5.063 1.00 96.06 79 GLU A C 1
ATOM 577 O O . GLU A 1 79 ? -18.865 3.751 6.143 1.00 96.06 79 GLU A O 1
ATOM 582 N N . LEU A 1 80 ? -17.303 3.053 4.697 1.00 96.38 80 LEU A N 1
ATOM 583 C CA . LEU A 1 80 ? -16.811 1.972 5.551 1.00 96.38 80 LEU A CA 1
ATOM 584 C C . LEU A 1 80 ? -15.764 2.439 6.577 1.00 96.38 80 LEU A C 1
ATOM 586 O O . LEU A 1 80 ? -15.470 1.702 7.518 1.00 96.38 80 LEU A O 1
ATOM 590 N N . PHE A 1 81 ? -15.196 3.636 6.426 1.00 96.69 81 PHE A N 1
ATOM 591 C CA . PHE A 1 81 ? -14.179 4.167 7.338 1.00 96.69 81 PHE A CA 1
ATOM 592 C C . PHE A 1 81 ? -14.828 4.824 8.562 1.00 96.69 81 PHE A C 1
ATOM 594 O O . PHE A 1 81 ? -15.632 5.745 8.418 1.00 96.69 81 PHE A O 1
ATOM 601 N N . GLY A 1 82 ? -14.468 4.338 9.754 1.00 95.06 82 GLY A N 1
ATOM 602 C CA . GLY A 1 82 ? -15.028 4.726 11.054 1.00 95.06 82 GLY A CA 1
ATOM 603 C C . GLY A 1 82 ? -15.686 3.542 11.766 1.00 95.06 82 GLY A C 1
ATOM 604 O O . GLY A 1 82 ? -15.342 3.237 12.905 1.00 95.06 82 GLY A O 1
ATOM 605 N N . ASP A 1 83 ? -16.563 2.819 11.062 1.00 92.38 83 ASP A N 1
ATOM 606 C CA . ASP A 1 83 ? -17.303 1.682 11.630 1.00 92.38 83 ASP A CA 1
ATOM 607 C C . ASP A 1 83 ? -16.664 0.333 11.280 1.00 92.38 83 ASP A C 1
ATOM 609 O O . ASP A 1 83 ? -16.445 -0.531 12.135 1.00 92.38 83 ASP A O 1
ATOM 613 N N . ARG A 1 84 ? -16.395 0.119 9.984 1.00 96.44 84 ARG A N 1
ATOM 614 C CA . ARG A 1 84 ? -15.905 -1.157 9.452 1.00 96.44 84 ARG A CA 1
ATOM 615 C C . ARG A 1 84 ? -14.388 -1.192 9.453 1.00 96.44 84 ARG A C 1
ATOM 617 O O . ARG A 1 84 ? -13.793 -2.100 10.031 1.00 96.44 84 ARG A O 1
ATOM 624 N N . VAL A 1 85 ? -13.781 -0.233 8.768 1.00 97.69 85 VAL A N 1
ATOM 625 C CA . VAL A 1 85 ? -12.350 0.035 8.846 1.00 97.69 85 VAL A CA 1
ATOM 626 C C . VAL A 1 85 ? -12.159 0.949 10.041 1.00 97.69 85 VAL A C 1
ATOM 628 O O . VAL A 1 85 ? -12.727 2.035 10.065 1.00 97.69 85 VAL A O 1
ATOM 631 N N . VAL A 1 86 ? -11.397 0.492 11.029 1.00 97.25 86 VAL A N 1
ATOM 632 C CA . VAL A 1 86 ? -11.166 1.214 12.294 1.00 97.25 86 VAL A CA 1
ATOM 633 C C . VAL A 1 86 ? -9.733 1.720 12.427 1.00 97.25 86 VAL A C 1
ATOM 635 O O . VAL A 1 86 ? -9.364 2.263 13.459 1.00 97.25 86 VAL A O 1
ATOM 638 N N . GLY A 1 87 ? -8.912 1.519 11.398 1.00 96.50 87 GLY A N 1
ATOM 639 C CA . GLY A 1 87 ? -7.551 2.029 11.332 1.00 96.50 87 GLY A CA 1
ATOM 640 C C . GLY A 1 87 ? -6.864 1.651 10.026 1.00 96.50 87 GLY A C 1
ATOM 641 O O . GLY A 1 87 ? -7.277 0.702 9.346 1.00 96.50 87 GLY A O 1
ATOM 642 N N . ALA A 1 88 ? -5.803 2.376 9.689 1.00 97.25 88 ALA A N 1
ATOM 643 C CA . ALA A 1 88 ? -4.976 2.088 8.526 1.00 97.25 88 ALA A CA 1
ATOM 644 C C . ALA A 1 88 ? -3.479 2.246 8.828 1.00 97.25 88 ALA A C 1
ATOM 646 O O . ALA A 1 88 ? -3.082 3.053 9.660 1.00 97.25 88 ALA A O 1
ATOM 647 N N . ALA A 1 89 ? -2.639 1.495 8.123 1.00 96.25 89 ALA A N 1
ATOM 648 C CA . ALA A 1 89 ? -1.201 1.710 8.082 1.00 96.25 89 ALA A CA 1
ATOM 649 C C . ALA A 1 89 ? -0.729 1.764 6.625 1.00 96.25 89 ALA A C 1
ATOM 651 O O . ALA A 1 89 ? -0.942 0.822 5.857 1.00 96.25 89 ALA A O 1
ATOM 652 N N . LEU A 1 90 ? -0.099 2.874 6.257 1.00 95.44 90 LEU A N 1
ATOM 653 C CA . LEU A 1 90 ? 0.426 3.175 4.932 1.00 95.44 90 LEU A CA 1
ATOM 654 C C . LEU A 1 90 ? 1.954 3.180 5.011 1.00 95.44 90 LEU A C 1
ATOM 656 O O . LEU A 1 90 ? 2.539 4.038 5.667 1.00 95.44 90 LEU A O 1
ATOM 660 N N . VAL A 1 91 ? 2.596 2.201 4.376 1.00 92.19 91 VAL A N 1
ATOM 661 C CA . VAL A 1 91 ? 4.036 1.948 4.529 1.00 92.19 91 VAL A CA 1
ATOM 662 C C . VAL A 1 91 ? 4.752 2.121 3.195 1.00 92.19 91 VAL A C 1
ATOM 664 O O . VAL A 1 91 ? 4.387 1.438 2.239 1.00 92.19 91 VAL A O 1
ATOM 667 N N . SER A 1 92 ? 5.761 2.995 3.123 1.00 90.38 92 SER A N 1
ATOM 668 C CA . SER A 1 92 ? 6.574 3.252 1.921 1.00 90.38 92 SER A CA 1
ATOM 669 C C . SER A 1 92 ? 5.711 3.337 0.658 1.00 90.38 92 SER A C 1
ATOM 671 O O . SER A 1 92 ? 5.835 2.524 -0.253 1.00 90.38 92 SER A O 1
ATOM 673 N N . THR A 1 93 ? 4.737 4.247 0.649 1.00 90.75 93 THR A N 1
ATOM 674 C CA . THR A 1 93 ? 3.710 4.359 -0.401 1.00 90.75 93 THR A CA 1
ATOM 675 C C . THR A 1 93 ? 3.521 5.812 -0.830 1.00 90.75 93 THR A C 1
ATOM 677 O O . THR A 1 93 ? 4.081 6.727 -0.235 1.00 90.75 93 THR A O 1
ATOM 680 N N . SER A 1 94 ? 2.710 6.027 -1.866 1.00 87.69 94 SER A N 1
ATOM 681 C CA . SER A 1 94 ? 2.365 7.351 -2.373 1.00 87.69 94 SER A CA 1
ATOM 682 C C . SER A 1 94 ? 0.860 7.515 -2.614 1.00 87.69 94 SER A C 1
ATOM 684 O O . SER A 1 94 ? 0.186 6.551 -2.983 1.00 87.69 94 SER A O 1
ATOM 686 N N . SER A 1 95 ? 0.348 8.739 -2.442 1.00 82.38 95 SER A N 1
ATOM 687 C CA . SER A 1 95 ? -0.987 9.170 -2.879 1.00 82.38 95 SER A CA 1
ATOM 688 C C . SER A 1 95 ? -1.009 9.714 -4.318 1.00 82.38 95 SER A C 1
ATOM 690 O O . SER A 1 95 ? -2.084 9.962 -4.854 1.00 82.38 95 SER A O 1
ATOM 692 N N . GLY A 1 96 ? 0.139 9.852 -4.993 1.00 81.00 96 GLY A N 1
ATOM 693 C CA . GLY A 1 96 ? 0.208 10.292 -6.393 1.00 81.00 96 GLY A CA 1
ATOM 694 C C . GLY A 1 96 ? 1.604 10.717 -6.864 1.00 81.00 96 GLY A C 1
ATOM 695 O O . GLY A 1 96 ? 2.613 10.406 -6.235 1.00 81.00 96 GLY A O 1
ATOM 696 N N . ASN A 1 97 ? 1.680 11.426 -7.995 1.00 64.56 97 ASN A N 1
ATOM 697 C CA . ASN A 1 97 ? 2.920 12.017 -8.541 1.00 64.56 97 ASN A CA 1
ATOM 698 C C . ASN A 1 97 ? 4.069 11.032 -8.832 1.00 64.56 97 ASN A C 1
ATOM 700 O O . ASN A 1 97 ? 5.215 11.437 -9.014 1.00 64.56 97 ASN A O 1
ATOM 704 N N . LEU A 1 98 ? 3.770 9.739 -8.950 1.00 63.38 98 LEU A N 1
ATOM 705 C CA . LEU A 1 98 ? 4.775 8.712 -9.236 1.00 63.38 98 LEU A CA 1
ATOM 706 C C . LEU A 1 98 ? 5.333 8.794 -10.662 1.00 63.38 98 LEU A C 1
ATOM 708 O O . LEU A 1 98 ? 6.393 8.246 -10.931 1.00 63.38 98 LEU A O 1
ATOM 712 N N . GLY A 1 99 ? 4.667 9.506 -11.577 1.00 57.25 99 GLY A N 1
ATOM 713 C CA . GLY A 1 99 ? 5.183 9.750 -12.927 1.00 57.25 99 GLY A CA 1
ATOM 714 C C . GLY A 1 99 ? 6.471 10.583 -12.979 1.00 57.25 99 GLY A C 1
ATOM 715 O O . GLY A 1 99 ? 7.091 10.653 -14.037 1.00 57.25 99 GLY A O 1
ATOM 716 N N . GLN A 1 100 ? 6.874 11.201 -11.863 1.00 57.22 100 GLN A N 1
ATOM 717 C CA . GLN A 1 100 ? 8.153 11.910 -11.722 1.00 57.22 100 GLN A CA 1
ATOM 718 C C . GLN A 1 100 ? 9.281 11.005 -11.200 1.00 57.22 100 GLN A C 1
ATOM 720 O O . GLN A 1 100 ? 10.442 11.406 -11.224 1.00 57.22 100 GLN A O 1
ATOM 725 N N . LEU A 1 101 ? 8.958 9.792 -10.736 1.00 58.47 101 LEU A N 1
ATOM 726 C CA . LEU A 1 101 ? 9.943 8.815 -10.290 1.00 58.47 101 LEU A CA 1
ATOM 727 C C . LEU A 1 101 ? 10.368 7.944 -11.471 1.00 58.47 101 LEU A C 1
ATOM 729 O O . LEU A 1 101 ? 9.546 7.314 -12.134 1.00 58.47 101 LEU A O 1
ATOM 733 N N . ASP A 1 102 ? 11.676 7.844 -11.696 1.00 53.75 102 ASP A N 1
ATOM 734 C CA . ASP A 1 102 ? 12.208 6.999 -12.765 1.00 53.75 102 ASP A CA 1
ATOM 735 C C . ASP A 1 102 ? 12.135 5.493 -12.428 1.00 53.75 102 ASP A C 1
ATOM 737 O O . ASP A 1 102 ? 12.440 4.678 -13.290 1.00 53.75 102 ASP A O 1
ATOM 741 N N . PHE A 1 103 ? 11.736 5.085 -11.209 1.00 54.91 103 PHE A N 1
ATOM 742 C CA . PHE A 1 103 ? 11.641 3.681 -10.740 1.00 54.91 103 PHE A CA 1
ATOM 743 C C . PHE A 1 103 ? 12.835 2.775 -11.140 1.00 54.91 103 PHE A C 1
ATOM 745 O O . PHE A 1 103 ? 12.699 1.559 -11.275 1.00 54.91 103 PHE A O 1
ATOM 752 N N . GLY A 1 104 ? 14.019 3.357 -11.368 1.00 49.81 104 GLY A N 1
ATOM 753 C CA . GLY A 1 104 ? 15.201 2.647 -11.871 1.00 49.81 104 GLY A CA 1
ATOM 754 C C . GLY A 1 104 ? 15.185 2.286 -13.368 1.00 49.81 104 GLY A C 1
ATOM 755 O O . GLY A 1 104 ? 16.093 1.598 -13.832 1.00 49.81 104 GLY A O 1
ATOM 756 N N . LEU A 1 105 ? 14.203 2.748 -14.145 1.00 48.59 105 LEU A N 1
ATOM 757 C CA . LEU A 1 105 ? 14.108 2.594 -15.598 1.00 48.59 105 LEU A CA 1
ATOM 758 C C . LEU A 1 105 ? 14.468 3.918 -16.295 1.00 48.59 105 LEU A C 1
ATOM 760 O O . LEU A 1 105 ? 13.585 4.736 -16.549 1.00 48.59 105 LEU A O 1
ATOM 764 N N . PRO A 1 106 ? 15.741 4.149 -16.671 1.00 47.59 106 PRO A N 1
ATOM 765 C CA . PRO A 1 106 ? 16.090 5.326 -17.455 1.00 47.59 106 PRO A CA 1
ATOM 766 C C . PRO A 1 106 ? 15.299 5.342 -18.769 1.00 47.59 106 PRO A C 1
ATOM 768 O O . PRO A 1 106 ? 15.251 4.341 -19.485 1.00 47.59 106 PRO A O 1
ATOM 771 N N . GLN A 1 107 ? 14.732 6.497 -19.131 1.00 44.59 107 GLN A N 1
ATOM 772 C CA . GLN A 1 107 ? 13.880 6.710 -20.319 1.00 44.59 107 GLN A CA 1
ATOM 773 C C . GLN A 1 107 ? 14.485 6.193 -21.647 1.00 44.59 107 GLN A C 1
ATOM 775 O O . GLN A 1 107 ? 13.777 5.928 -22.623 1.00 44.59 107 GLN A O 1
ATOM 780 N N . LEU A 1 108 ? 15.806 6.007 -21.684 1.00 43.03 108 LEU A N 1
ATOM 781 C CA . LEU A 1 108 ? 16.555 5.405 -22.783 1.00 43.03 108 LEU A CA 1
ATOM 782 C C . LEU A 1 108 ? 16.190 3.923 -23.028 1.00 43.03 108 LEU A C 1
ATOM 784 O O . LEU A 1 108 ? 16.114 3.499 -24.183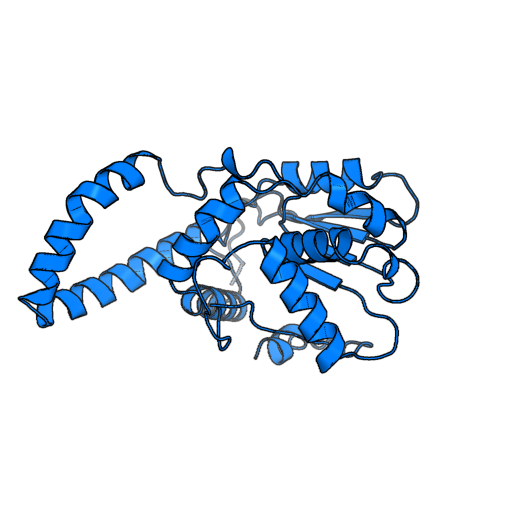 1.00 43.03 108 LEU A O 1
ATOM 788 N N . LEU A 1 109 ? 15.890 3.146 -21.978 1.00 48.25 109 LEU A N 1
ATOM 789 C CA . LEU A 1 109 ? 15.502 1.730 -22.076 1.00 48.25 109 LEU A CA 1
ATOM 790 C C . LEU A 1 109 ? 14.185 1.541 -22.836 1.00 48.25 109 LEU A C 1
ATOM 792 O O . LEU A 1 109 ? 14.059 0.586 -23.599 1.00 48.25 109 LEU A O 1
ATOM 796 N N . THR A 1 110 ? 13.235 2.470 -22.714 1.00 46.09 110 THR A N 1
ATOM 797 C CA . THR A 1 110 ? 11.941 2.409 -23.417 1.00 46.09 110 THR A CA 1
ATOM 798 C C . THR A 1 110 ? 12.102 2.510 -24.937 1.00 46.09 110 THR A C 1
ATOM 800 O O . THR A 1 110 ? 11.406 1.814 -25.676 1.00 46.09 110 THR A O 1
ATOM 803 N N . ARG A 1 111 ? 13.066 3.310 -25.422 1.00 42.44 111 ARG A N 1
ATOM 804 C CA . ARG A 1 111 ? 13.387 3.432 -26.860 1.00 42.44 111 ARG A CA 1
ATOM 805 C C . ARG A 1 111 ? 14.172 2.233 -27.394 1.00 42.44 111 ARG A C 1
ATOM 807 O O . ARG A 1 111 ? 13.964 1.817 -28.529 1.00 42.44 111 ARG A O 1
ATOM 814 N N . VAL A 1 112 ? 15.047 1.651 -26.574 1.00 46.19 112 VAL A N 1
ATOM 815 C CA . VAL A 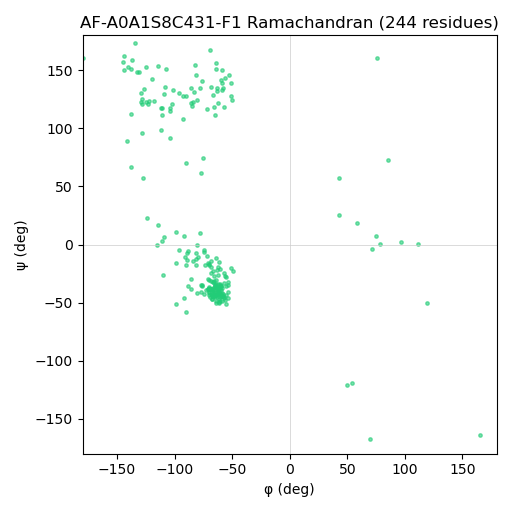1 112 ? 15.782 0.425 -26.928 1.00 46.19 112 VAL A CA 1
ATOM 816 C C . VAL A 1 112 ? 14.834 -0.782 -26.959 1.00 46.19 112 VAL A C 1
ATOM 818 O O . VAL A 1 112 ? 14.921 -1.623 -27.853 1.00 46.19 112 VAL A O 1
ATOM 821 N N . ARG A 1 113 ? 13.863 -0.836 -26.039 1.00 49.34 113 ARG A N 1
ATOM 822 C CA . ARG A 1 113 ? 12.863 -1.905 -25.912 1.00 49.34 113 ARG A CA 1
ATOM 823 C C . ARG A 1 113 ? 12.032 -2.095 -27.185 1.00 49.34 113 ARG A C 1
ATOM 825 O O . ARG A 1 113 ? 11.846 -3.232 -27.607 1.00 49.34 113 ARG A O 1
ATOM 832 N N . THR A 1 114 ? 11.558 -1.025 -27.820 1.00 47.62 114 THR A N 1
ATOM 833 C CA . THR A 1 114 ? 10.719 -1.113 -29.032 1.00 47.62 114 THR A CA 1
ATOM 834 C C . THR A 1 114 ? 11.485 -1.563 -30.276 1.00 47.62 114 THR A C 1
ATOM 836 O O . THR A 1 114 ? 10.904 -2.237 -31.124 1.00 47.62 114 THR A O 1
ATOM 839 N N . ALA A 1 115 ? 12.782 -1.264 -30.372 1.00 55.94 115 ALA A N 1
ATOM 840 C CA . ALA A 1 115 ? 13.617 -1.683 -31.500 1.00 55.94 115 ALA A CA 1
ATOM 841 C C . ALA A 1 115 ? 14.197 -3.100 -31.326 1.00 55.94 115 ALA A C 1
ATOM 843 O O . ALA A 1 115 ? 14.270 -3.870 -32.284 1.00 55.94 115 ALA A O 1
ATOM 844 N N . VAL A 1 116 ? 14.594 -3.467 -30.102 1.00 53.88 116 VAL A N 1
ATOM 845 C CA . VAL A 1 116 ? 15.331 -4.713 -29.827 1.00 53.88 116 VAL A CA 1
ATOM 846 C C . VAL A 1 116 ? 14.403 -5.900 -29.555 1.00 53.88 116 VAL A C 1
ATOM 848 O O . VAL A 1 116 ? 14.705 -7.011 -29.995 1.00 53.88 116 VAL A O 1
ATOM 851 N N . LEU A 1 117 ? 13.255 -5.701 -28.892 1.00 56.41 117 LEU A N 1
ATOM 852 C CA . LEU A 1 117 ? 12.316 -6.791 -28.588 1.00 56.41 117 LEU A CA 1
ATOM 853 C C . LEU A 1 117 ? 11.819 -7.572 -29.814 1.00 56.41 117 LEU A C 1
ATOM 855 O O . LEU A 1 117 ? 11.831 -8.799 -29.733 1.00 56.41 117 LEU A O 1
ATOM 859 N N . PRO A 1 118 ? 11.397 -6.956 -30.938 1.00 57.16 118 PRO A N 1
ATOM 860 C CA . PRO A 1 118 ? 10.917 -7.730 -32.084 1.00 57.16 118 PRO A CA 1
ATOM 861 C C . PRO A 1 118 ? 12.023 -8.589 -32.715 1.00 57.16 118 PRO A C 1
ATOM 863 O O . PRO A 1 118 ? 11.774 -9.736 -33.091 1.00 57.16 118 PRO A O 1
ATOM 866 N N . VAL A 1 119 ? 13.262 -8.088 -32.754 1.00 60.03 119 VAL A N 1
ATOM 867 C CA . VAL A 1 119 ? 14.431 -8.831 -33.253 1.00 60.03 119 VAL A CA 1
ATOM 868 C C . VAL A 1 119 ? 14.804 -9.968 -32.299 1.00 60.03 119 VAL A C 1
ATOM 870 O O . VAL A 1 119 ? 15.001 -11.107 -32.728 1.00 60.03 119 VAL A O 1
ATOM 873 N N . ALA A 1 120 ? 14.838 -9.702 -30.994 1.00 56.56 120 ALA A N 1
ATOM 874 C CA . ALA A 1 120 ? 15.111 -10.715 -29.981 1.00 56.56 120 ALA A CA 1
ATOM 875 C C . ALA A 1 120 ? 14.023 -11.804 -29.963 1.00 56.56 120 ALA A C 1
ATOM 877 O O . ALA A 1 120 ? 14.350 -12.988 -29.979 1.00 56.56 120 ALA A O 1
ATOM 878 N N . ALA A 1 121 ? 12.741 -11.434 -30.019 1.00 56.19 121 ALA A N 1
ATOM 879 C CA . ALA A 1 121 ? 11.609 -12.362 -30.077 1.00 56.19 121 ALA A CA 1
ATOM 880 C C . ALA A 1 121 ? 11.644 -13.247 -31.332 1.00 56.19 121 ALA A C 1
ATOM 882 O O . ALA A 1 121 ? 11.423 -14.458 -31.249 1.00 56.19 121 ALA A O 1
ATOM 883 N N . TRP A 1 122 ? 11.986 -12.675 -32.488 1.00 60.41 122 TRP A N 1
ATOM 884 C CA . TRP A 1 122 ? 12.192 -13.433 -33.723 1.00 60.41 122 TRP A CA 1
ATOM 885 C C . TRP A 1 122 ? 13.348 -14.436 -33.606 1.00 60.41 122 TRP A C 1
ATOM 887 O O . TRP A 1 122 ? 13.226 -15.587 -34.032 1.00 60.41 122 TRP A O 1
ATOM 897 N N . THR A 1 123 ? 14.448 -14.029 -32.972 1.00 58.69 123 THR A N 1
ATOM 898 C CA . THR A 1 123 ? 15.642 -14.868 -32.781 1.00 58.69 123 THR A CA 1
ATOM 899 C C . THR A 1 123 ? 15.380 -15.997 -31.778 1.00 58.69 123 THR A C 1
ATOM 901 O O . THR A 1 123 ? 15.729 -17.153 -32.029 1.00 58.69 123 THR A O 1
ATOM 904 N N . MET A 1 124 ? 14.684 -15.693 -30.678 1.00 57.28 124 MET A N 1
ATOM 905 C CA . MET A 1 124 ? 14.292 -16.653 -29.641 1.00 57.28 124 MET A CA 1
ATOM 906 C C . MET A 1 124 ? 13.328 -17.723 -30.172 1.00 57.28 124 MET A C 1
ATOM 908 O O . MET A 1 124 ? 13.486 -18.895 -29.839 1.00 57.28 124 MET A O 1
ATOM 912 N N . ARG A 1 125 ? 12.404 -17.368 -31.080 1.00 59.72 125 ARG A N 1
ATOM 913 C CA . ARG A 1 125 ? 11.515 -18.337 -31.759 1.00 59.72 125 ARG A CA 1
ATOM 914 C C . ARG A 1 125 ? 12.259 -19.344 -32.641 1.00 59.72 125 ARG A C 1
ATOM 916 O O . ARG A 1 125 ? 11.712 -20.402 -32.933 1.00 59.72 125 ARG A O 1
ATOM 923 N N . ARG A 1 126 ? 13.479 -19.027 -33.082 1.00 63.19 126 ARG A N 1
ATOM 924 C CA . ARG A 1 126 ? 14.277 -19.885 -33.974 1.00 63.19 126 ARG A CA 1
ATOM 925 C C . ARG A 1 126 ? 15.332 -20.719 -33.249 1.00 63.19 126 ARG A C 1
ATOM 927 O O . ARG A 1 126 ? 15.856 -21.652 -33.850 1.00 63.19 126 ARG A O 1
ATOM 934 N N . ARG A 1 127 ? 15.668 -20.398 -31.992 1.00 62.00 127 ARG A N 1
ATOM 935 C CA . ARG A 1 127 ? 16.728 -21.082 -31.227 1.00 62.00 127 ARG A CA 1
ATOM 936 C C . ARG A 1 127 ? 16.350 -21.261 -29.745 1.00 62.00 127 ARG A C 1
ATOM 938 O O . ARG A 1 127 ? 16.727 -20.430 -28.917 1.00 62.00 127 ARG A O 1
ATOM 945 N N . PRO A 1 128 ? 15.684 -22.376 -29.387 1.00 56.16 128 PRO A N 1
ATOM 946 C CA . PRO A 1 128 ? 15.183 -22.629 -28.029 1.00 56.16 128 PRO A CA 1
ATOM 947 C C . PRO A 1 128 ? 16.274 -22.647 -26.946 1.00 56.16 128 PRO A C 1
ATOM 949 O O . PRO A 1 128 ? 16.063 -22.149 -25.845 1.00 56.16 128 PRO A O 1
ATOM 952 N N . ALA A 1 129 ? 17.466 -23.160 -27.270 1.00 62.06 129 ALA A N 1
ATOM 953 C CA . ALA A 1 129 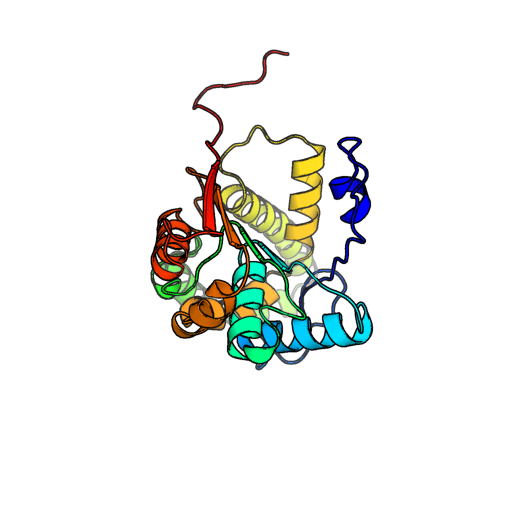? 18.589 -23.231 -26.332 1.00 62.06 129 ALA A CA 1
ATOM 954 C C . ALA A 1 129 ? 19.130 -21.846 -25.926 1.00 62.06 129 ALA A C 1
ATOM 956 O O . ALA A 1 129 ? 19.574 -21.659 -24.796 1.00 62.06 129 ALA A O 1
ATOM 957 N N . ILE A 1 130 ? 19.049 -20.860 -26.827 1.00 59.22 130 ILE A N 1
ATOM 958 C CA . ILE A 1 130 ? 19.447 -19.477 -26.537 1.00 59.22 130 ILE A CA 1
ATOM 959 C C . ILE A 1 130 ? 18.390 -18.816 -25.651 1.00 59.22 130 ILE A C 1
ATOM 961 O O . ILE A 1 130 ? 18.745 -18.185 -24.665 1.00 59.22 130 ILE A O 1
ATOM 965 N N . ALA A 1 131 ? 17.101 -19.031 -25.933 1.00 52.69 131 ALA A N 1
ATOM 966 C CA . ALA A 1 131 ? 16.010 -18.494 -25.118 1.00 52.69 131 ALA A CA 1
ATOM 967 C C . ALA A 1 131 ? 16.078 -18.971 -23.654 1.00 52.69 131 ALA A C 1
ATOM 969 O O . ALA A 1 131 ? 15.908 -18.172 -22.735 1.00 52.69 131 ALA A O 1
ATOM 970 N N . GLU A 1 132 ? 16.388 -20.250 -23.426 1.00 54.62 132 GLU A N 1
ATOM 971 C CA . GLU A 1 132 ? 16.541 -20.814 -22.080 1.00 54.62 132 GLU A CA 1
ATOM 972 C C . GLU A 1 132 ? 17.733 -20.206 -21.323 1.00 54.62 132 GLU A C 1
ATOM 974 O O . GLU A 1 132 ? 17.616 -19.858 -20.147 1.00 54.62 132 GLU A O 1
ATOM 979 N N . HIS A 1 133 ? 18.872 -20.039 -21.999 1.00 57.84 133 HIS A N 1
ATOM 980 C CA . HIS A 1 133 ? 20.081 -19.468 -21.405 1.00 57.84 133 HIS A CA 1
ATOM 981 C C . HIS A 1 133 ? 19.921 -17.968 -21.111 1.00 57.84 133 HIS A C 1
ATOM 983 O O . HIS A 1 133 ? 20.237 -17.507 -20.015 1.00 57.84 133 HIS A O 1
ATOM 989 N N . THR A 1 134 ? 19.337 -17.215 -22.047 1.00 52.22 134 THR A N 1
ATOM 990 C CA . THR A 1 134 ? 19.015 -15.795 -21.869 1.00 52.22 134 THR A CA 1
ATOM 991 C C . THR A 1 134 ? 18.000 -15.585 -20.747 1.00 52.22 134 THR A C 1
ATOM 993 O O . THR A 1 134 ? 18.165 -14.655 -19.965 1.00 52.22 134 THR A O 1
ATOM 996 N N . ARG A 1 135 ? 16.995 -16.461 -20.598 1.00 52.97 135 ARG A N 1
ATOM 997 C CA . ARG A 1 135 ? 16.019 -16.382 -19.497 1.00 52.97 135 ARG A CA 1
ATOM 998 C C . ARG A 1 135 ? 16.676 -16.548 -18.126 1.00 52.97 135 ARG A C 1
ATOM 1000 O O . ARG A 1 135 ? 16.304 -15.843 -17.195 1.00 52.97 135 ARG A O 1
ATOM 1007 N N . ARG A 1 136 ? 17.644 -17.462 -17.996 1.00 54.59 136 ARG A N 1
ATOM 1008 C CA . ARG A 1 136 ? 18.374 -17.684 -16.733 1.00 54.59 136 ARG A CA 1
ATOM 1009 C C . ARG A 1 136 ? 19.251 -16.488 -16.373 1.00 54.59 136 ARG A C 1
ATOM 1011 O O . ARG A 1 136 ? 19.145 -15.991 -15.263 1.00 54.59 136 ARG A O 1
ATOM 1018 N N . LEU A 1 137 ? 20.014 -15.965 -17.332 1.00 51.41 137 LEU A N 1
ATOM 1019 C CA . LEU A 1 137 ? 20.852 -14.782 -17.112 1.00 51.41 137 LEU A CA 1
ATOM 1020 C C . LEU A 1 137 ? 20.023 -13.519 -16.834 1.00 51.41 137 LEU A C 1
ATOM 1022 O O . LEU A 1 137 ? 20.371 -12.724 -15.965 1.00 51.41 137 LEU A O 1
ATOM 1026 N N . ALA A 1 138 ? 18.897 -13.346 -17.530 1.00 51.56 138 ALA A N 1
ATOM 1027 C CA . ALA A 1 138 ? 17.977 -12.242 -17.273 1.00 51.56 138 ALA A CA 1
ATOM 1028 C C . ALA A 1 138 ? 17.363 -12.326 -15.868 1.00 51.56 138 ALA A C 1
ATOM 1030 O O . ALA A 1 138 ? 17.195 -11.294 -15.227 1.00 51.56 138 ALA A O 1
ATOM 1031 N N . LYS A 1 139 ? 17.071 -13.536 -15.367 1.00 51.12 139 LYS A N 1
ATOM 1032 C CA . LYS A 1 139 ? 16.544 -13.749 -14.011 1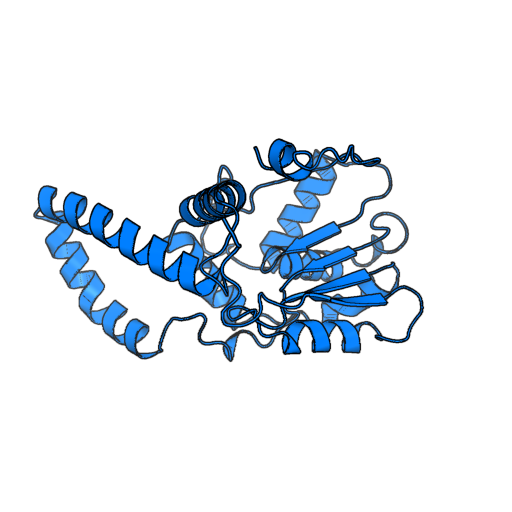.00 51.12 139 LYS A CA 1
ATOM 1033 C C . LYS A 1 139 ? 17.500 -13.215 -12.941 1.00 51.12 139 LYS A C 1
ATOM 1035 O O . LYS A 1 139 ? 17.048 -12.532 -12.028 1.00 51.12 139 LYS A O 1
ATOM 1040 N N . ASP A 1 140 ? 18.797 -13.475 -13.080 1.00 50.19 140 ASP A N 1
ATOM 1041 C CA . ASP A 1 140 ? 19.800 -13.056 -12.094 1.00 50.19 140 ASP A CA 1
ATOM 1042 C C . ASP A 1 140 ? 20.025 -11.536 -12.119 1.00 50.19 140 ASP A C 1
ATOM 1044 O O . ASP A 1 140 ? 20.117 -10.899 -11.070 1.00 50.19 140 ASP A O 1
ATOM 1048 N N . VAL A 1 141 ? 20.023 -10.928 -13.310 1.00 49.22 141 VAL A N 1
ATOM 1049 C CA . VAL A 1 141 ? 20.128 -9.467 -13.472 1.00 49.22 141 VAL A CA 1
ATOM 1050 C C . VAL A 1 141 ? 18.889 -8.751 -12.933 1.00 49.22 141 VAL A C 1
ATOM 1052 O O . VAL A 1 141 ? 19.021 -7.755 -12.225 1.00 49.22 141 VAL A O 1
ATOM 1055 N N . VAL A 1 142 ? 17.690 -9.266 -13.224 1.00 52.53 142 VAL A N 1
ATOM 1056 C CA . VAL A 1 142 ? 16.432 -8.740 -12.674 1.00 52.53 142 VAL A CA 1
ATOM 1057 C C . VAL A 1 142 ? 16.438 -8.865 -11.155 1.00 52.53 142 VAL A C 1
ATOM 1059 O O . VAL A 1 142 ? 16.190 -7.878 -10.478 1.00 52.53 142 VAL A O 1
ATOM 1062 N N . SER A 1 143 ? 16.813 -10.027 -10.613 1.00 52.22 143 SER A N 1
ATOM 1063 C CA . SER A 1 143 ? 16.910 -10.234 -9.165 1.00 52.22 143 SER A CA 1
ATOM 1064 C C . SER A 1 143 ? 17.882 -9.253 -8.505 1.00 52.22 143 SER A C 1
ATOM 1066 O O . SER A 1 143 ? 17.563 -8.700 -7.455 1.00 52.22 143 SER A O 1
ATOM 1068 N N . ALA A 1 144 ? 19.043 -8.997 -9.114 1.00 50.44 144 ALA A N 1
ATOM 1069 C CA . ALA A 1 144 ? 20.019 -8.042 -8.597 1.00 50.44 144 ALA A CA 1
ATOM 1070 C C . ALA A 1 144 ? 19.508 -6.592 -8.653 1.00 50.44 144 ALA A C 1
ATOM 1072 O O . ALA A 1 144 ? 19.655 -5.853 -7.679 1.00 50.44 144 ALA A O 1
ATOM 1073 N N . ALA A 1 145 ? 18.868 -6.194 -9.756 1.00 52.06 145 ALA A N 1
ATOM 1074 C CA . ALA A 1 145 ? 18.266 -4.871 -9.897 1.00 52.06 145 ALA A CA 1
ATOM 1075 C C . ALA A 1 145 ? 17.129 -4.662 -8.888 1.00 52.06 145 ALA A C 1
ATOM 1077 O O . ALA A 1 145 ? 17.072 -3.625 -8.229 1.00 52.06 145 ALA A O 1
ATOM 1078 N N . THR A 1 146 ? 16.261 -5.659 -8.699 1.00 54.38 146 THR A N 1
ATOM 1079 C CA . THR A 1 146 ? 15.173 -5.551 -7.729 1.00 54.38 146 THR A CA 1
ATOM 1080 C C . THR A 1 146 ? 15.696 -5.514 -6.296 1.00 54.38 146 THR A C 1
ATOM 1082 O O . THR A 1 146 ? 15.197 -4.708 -5.518 1.00 54.38 146 THR A O 1
ATOM 1085 N N . ARG A 1 147 ? 16.742 -6.276 -5.939 1.00 54.03 147 ARG A N 1
ATOM 1086 C CA . ARG A 1 147 ? 17.395 -6.150 -4.619 1.00 54.03 147 ARG A CA 1
ATOM 1087 C C . ARG A 1 147 ? 17.980 -4.758 -4.394 1.00 54.03 147 ARG A C 1
ATOM 1089 O O . ARG A 1 147 ? 17.768 -4.186 -3.334 1.00 54.03 147 ARG A O 1
ATOM 1096 N N . ALA A 1 148 ? 18.673 -4.204 -5.389 1.00 51.59 148 ALA A N 1
ATOM 1097 C CA . ALA A 1 148 ? 19.284 -2.878 -5.29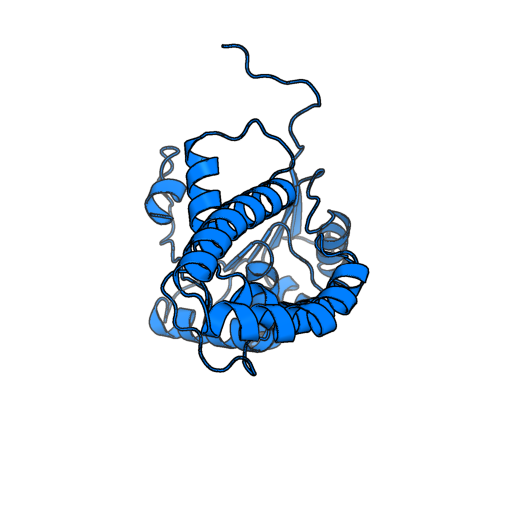4 1.00 51.59 148 ALA A CA 1
ATOM 1098 C C . ALA A 1 148 ? 18.254 -1.739 -5.174 1.00 51.59 148 ALA A C 1
ATOM 1100 O O . ALA A 1 148 ? 18.564 -0.691 -4.611 1.00 51.59 148 ALA A O 1
ATOM 1101 N N . LEU A 1 149 ? 17.042 -1.944 -5.701 1.00 55.97 149 LEU A N 1
ATOM 1102 C CA . LEU A 1 149 ? 15.918 -1.016 -5.556 1.00 55.97 149 LEU A CA 1
ATOM 1103 C C . LEU A 1 149 ? 15.114 -1.249 -4.265 1.00 55.97 149 LEU A C 1
ATOM 1105 O O . LEU A 1 149 ? 14.548 -0.300 -3.739 1.00 55.97 149 LEU A O 1
ATOM 1109 N N . SER A 1 150 ? 15.061 -2.486 -3.760 1.00 54.41 150 SER A N 1
ATOM 1110 C CA . SER A 1 150 ? 14.244 -2.868 -2.592 1.00 54.41 150 SER A CA 1
ATOM 1111 C C . SER A 1 150 ? 14.977 -2.734 -1.257 1.00 54.41 150 SER A C 1
ATOM 1113 O O . SER A 1 150 ? 14.333 -2.708 -0.212 1.00 54.41 150 SER A O 1
ATOM 1115 N N . PHE A 1 151 ? 16.310 -2.660 -1.269 1.00 55.28 151 PHE A N 1
ATOM 1116 C CA . PHE A 1 151 ? 17.120 -2.549 -0.062 1.00 55.28 151 PHE A CA 1
ATOM 1117 C C . PHE A 1 151 ? 18.115 -1.395 -0.158 1.00 55.28 151 PHE A C 1
ATOM 1119 O O . PHE A 1 151 ? 18.891 -1.293 -1.108 1.00 55.28 151 PHE A O 1
ATOM 1126 N N . SER A 1 152 ? 18.139 -0.549 0.873 1.00 48.00 152 SER A N 1
ATOM 1127 C CA . SER A 1 152 ? 19.118 0.534 1.001 1.00 48.00 152 SER A CA 1
ATOM 1128 C C . SER A 1 152 ? 20.485 0.064 1.520 1.00 48.00 152 SER A C 1
ATOM 1130 O O . SER A 1 152 ? 21.460 0.810 1.429 1.00 48.00 152 SER A O 1
ATOM 1132 N N . SER A 1 153 ? 20.581 -1.182 2.006 1.00 48.31 153 SER A N 1
ATOM 1133 C CA . SER A 1 153 ? 21.800 -1.803 2.538 1.00 48.31 153 SER A CA 1
ATOM 1134 C C . SER A 1 153 ? 21.928 -3.270 2.131 1.00 48.31 153 SER A C 1
ATOM 1136 O O . SER A 1 153 ? 20.931 -3.957 1.925 1.00 48.31 153 SER A O 1
ATOM 1138 N N . ALA A 1 154 ? 23.171 -3.750 2.051 1.00 52.47 154 ALA A N 1
ATOM 1139 C CA . ALA A 1 154 ? 23.492 -5.164 1.861 1.00 52.47 154 ALA A CA 1
ATOM 1140 C C . ALA A 1 154 ? 23.433 -5.979 3.172 1.00 52.47 154 ALA A C 1
ATOM 1142 O O . ALA A 1 154 ? 23.447 -7.206 3.117 1.00 52.47 154 ALA A O 1
ATOM 1143 N N . ASP A 1 155 ? 23.361 -5.316 4.333 1.00 52.56 155 ASP A N 1
ATOM 1144 C CA . ASP A 1 155 ? 23.291 -5.952 5.657 1.00 52.56 155 ASP A CA 1
ATOM 1145 C C . ASP A 1 155 ? 21.829 -6.190 6.074 1.00 52.56 155 ASP A C 1
ATOM 1147 O O . ASP A 1 155 ? 21.263 -5.502 6.926 1.00 52.56 155 ASP A O 1
ATOM 1151 N N . VAL A 1 156 ? 21.181 -7.130 5.386 1.00 55.19 156 VAL A N 1
ATOM 1152 C CA . VAL A 1 156 ? 19.812 -7.584 5.667 1.00 55.19 156 VAL A CA 1
ATOM 1153 C C . VAL A 1 156 ? 19.897 -8.983 6.269 1.00 55.19 156 VAL A C 1
ATOM 1155 O O . VAL A 1 156 ? 20.632 -9.826 5.757 1.00 55.19 156 VAL A O 1
ATOM 1158 N N . ALA A 1 157 ? 19.131 -9.255 7.334 1.00 55.69 157 ALA A N 1
ATOM 1159 C CA . ALA A 1 157 ? 19.047 -10.600 7.907 1.00 55.69 157 ALA A CA 1
ATOM 1160 C C . ALA A 1 157 ? 18.739 -11.624 6.791 1.00 55.69 157 ALA A C 1
ATOM 1162 O O . ALA A 1 157 ? 17.779 -11.401 6.045 1.00 55.69 157 ALA A O 1
ATOM 1163 N N . PRO A 1 158 ? 19.513 -12.717 6.644 1.00 56.47 158 PRO A N 1
ATOM 1164 C CA . PRO A 1 158 ? 19.386 -13.640 5.513 1.00 56.47 158 PRO A CA 1
ATOM 1165 C C . PRO A 1 158 ? 17.962 -14.166 5.305 1.00 56.47 158 PRO A C 1
ATOM 1167 O O . PRO A 1 158 ? 17.513 -14.327 4.174 1.00 56.47 158 PRO A O 1
ATOM 1170 N N . GLU A 1 159 ? 17.213 -14.373 6.385 1.00 56.16 159 GLU A N 1
ATOM 1171 C CA . GLU A 1 159 ? 15.825 -14.834 6.366 1.00 56.16 159 GLU A CA 1
ATOM 1172 C C .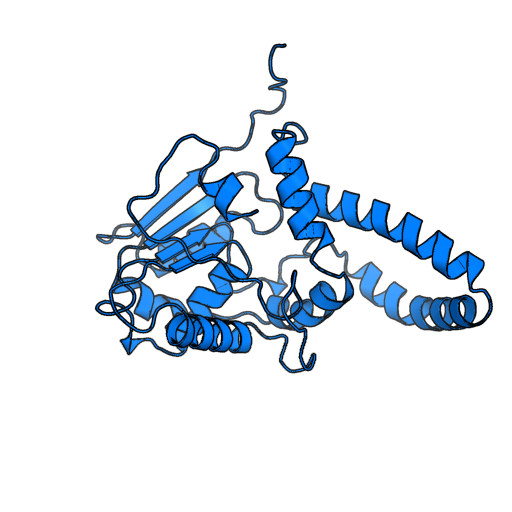 GLU A 1 159 ? 14.866 -13.776 5.797 1.00 56.16 159 GLU A C 1
ATOM 1174 O O . GLU A 1 159 ? 13.953 -14.107 5.038 1.00 56.16 159 GLU A O 1
ATOM 1179 N N . LEU A 1 160 ? 15.091 -12.498 6.119 1.00 54.78 160 LEU A N 1
ATOM 1180 C CA . LEU A 1 160 ? 14.336 -11.370 5.569 1.00 54.78 160 LEU A CA 1
ATOM 1181 C C . LEU A 1 160 ? 14.720 -11.118 4.105 1.00 54.78 160 LEU A C 1
ATOM 1183 O O . LEU A 1 160 ? 13.843 -10.878 3.276 1.00 54.78 160 LEU A O 1
ATOM 1187 N N . GLY A 1 161 ? 16.008 -11.254 3.775 1.00 54.84 161 GLY A N 1
ATOM 1188 C CA . GLY A 1 161 ? 16.511 -11.216 2.403 1.00 54.84 161 GLY A CA 1
ATOM 1189 C C . GLY A 1 161 ? 15.869 -12.297 1.535 1.00 54.84 161 GLY A C 1
ATOM 1190 O O . GLY A 1 161 ? 15.321 -11.988 0.484 1.00 54.84 161 GLY A O 1
ATOM 1191 N N . HIS A 1 162 ? 15.824 -13.545 2.012 1.00 57.66 162 HIS A N 1
ATOM 1192 C CA . HIS A 1 162 ? 15.169 -14.652 1.311 1.00 57.66 162 HIS A CA 1
ATOM 1193 C C . HIS A 1 162 ? 13.651 -14.475 1.180 1.00 57.66 162 HIS A C 1
ATOM 1195 O O . HIS A 1 162 ? 13.079 -14.873 0.166 1.00 57.66 162 HIS A O 1
ATOM 1201 N N . TYR A 1 163 ? 12.981 -13.879 2.170 1.00 55.59 163 TYR A N 1
ATOM 1202 C CA . TYR A 1 163 ? 11.549 -13.588 2.078 1.00 55.59 163 TYR A CA 1
ATOM 1203 C C . TYR A 1 163 ? 11.235 -12.523 1.028 1.00 55.59 163 TYR A C 1
ATOM 1205 O O . TYR A 1 163 ? 10.342 -12.705 0.201 1.00 55.59 163 TYR A O 1
ATOM 1213 N N . VAL A 1 164 ? 11.981 -11.421 1.042 1.00 59.03 164 VAL A N 1
ATOM 1214 C CA . VAL A 1 164 ? 11.830 -10.350 0.056 1.00 59.03 164 VAL A CA 1
ATOM 1215 C C . VAL A 1 164 ? 12.239 -10.843 -1.329 1.00 59.03 164 VAL A C 1
ATOM 1217 O O . VAL A 1 164 ? 11.514 -10.585 -2.280 1.00 59.03 164 VAL A O 1
ATOM 1220 N N . ASP A 1 165 ? 13.294 -11.652 -1.445 1.00 53.91 165 ASP A N 1
ATOM 1221 C CA . ASP A 1 165 ? 13.659 -12.335 -2.690 1.00 53.91 165 ASP A CA 1
ATOM 1222 C C . ASP A 1 165 ? 12.545 -13.262 -3.187 1.00 53.91 165 ASP A C 1
ATOM 1224 O O . ASP A 1 165 ? 12.289 -13.312 -4.387 1.00 53.91 165 ASP A O 1
ATOM 1228 N N . ALA A 1 166 ? 11.849 -13.972 -2.294 1.00 56.91 166 ALA A N 1
ATOM 1229 C CA . ALA A 1 166 ? 10.709 -14.808 -2.660 1.00 56.91 166 ALA A CA 1
ATOM 1230 C C . ALA A 1 166 ? 9.493 -13.976 -3.113 1.00 56.91 166 ALA A C 1
ATOM 1232 O O . ALA A 1 166 ? 8.833 -14.358 -4.079 1.00 56.91 166 ALA A O 1
ATOM 1233 N N . MET A 1 167 ? 9.220 -12.826 -2.481 1.00 58.06 167 MET A N 1
ATOM 1234 C CA . MET A 1 167 ? 8.179 -11.882 -2.929 1.00 58.06 167 MET A CA 1
ATOM 1235 C C . MET A 1 167 ? 8.523 -11.244 -4.285 1.00 58.06 167 MET A C 1
ATOM 1237 O O . MET A 1 167 ? 7.683 -11.181 -5.183 1.00 58.06 167 MET A O 1
ATOM 1241 N N . ILE A 1 168 ? 9.774 -10.814 -4.456 1.00 52.94 168 ILE A N 1
ATOM 1242 C CA . ILE A 1 168 ? 10.306 -10.214 -5.684 1.00 52.94 168 ILE A CA 1
ATOM 1243 C C . ILE A 1 168 ? 10.293 -11.227 -6.831 1.00 52.94 168 ILE A C 1
ATOM 1245 O O . ILE A 1 168 ? 9.769 -10.942 -7.905 1.00 52.94 168 ILE A O 1
ATOM 1249 N N . ALA A 1 169 ? 10.825 -12.431 -6.610 1.00 48.41 169 ALA A N 1
ATOM 1250 C CA . ALA A 1 169 ? 10.856 -13.490 -7.616 1.00 48.41 169 ALA A CA 1
ATOM 1251 C C . ALA A 1 169 ? 9.450 -14.005 -7.968 1.00 48.41 169 ALA A C 1
ATOM 1253 O O . ALA A 1 169 ? 9.257 -14.555 -9.053 1.00 48.41 169 ALA A O 1
ATOM 1254 N N . GLY A 1 170 ? 8.481 -13.816 -7.066 1.00 50.41 170 GLY A N 1
ATOM 1255 C CA . GLY A 1 170 ? 7.064 -14.107 -7.268 1.00 50.41 170 GLY A CA 1
ATOM 1256 C C . GLY A 1 170 ? 6.291 -13.038 -8.046 1.00 50.41 170 GLY A C 1
ATOM 1257 O O . GLY A 1 170 ? 5.097 -13.227 -8.273 1.00 50.41 170 GLY A O 1
ATOM 1258 N N . THR A 1 171 ? 6.940 -11.943 -8.463 1.00 53.97 171 THR A N 1
ATOM 1259 C CA . THR A 1 171 ? 6.332 -10.885 -9.285 1.00 53.97 171 THR A CA 1
ATOM 1260 C C . THR A 1 171 ? 6.955 -10.891 -10.684 1.00 53.97 171 THR A C 1
ATOM 1262 O O . THR A 1 171 ? 8.051 -10.361 -10.882 1.00 53.97 171 THR A O 1
ATOM 1265 N N . PRO A 1 172 ? 6.303 -11.514 -11.681 1.00 58.47 172 PRO A N 1
ATOM 1266 C CA . PRO A 1 172 ? 6.846 -11.597 -13.030 1.00 58.47 172 PRO A CA 1
ATOM 1267 C C . PRO A 1 172 ? 7.084 -10.207 -13.649 1.00 58.47 172 PRO A C 1
ATOM 1269 O O . PRO A 1 172 ? 6.292 -9.284 -13.472 1.00 58.47 172 PRO A O 1
ATOM 1272 N N . VAL A 1 173 ? 8.181 -10.039 -14.397 1.00 55.94 173 VAL A N 1
ATOM 1273 C CA . VAL A 1 173 ? 8.592 -8.741 -14.987 1.00 55.94 173 VAL A CA 1
ATOM 1274 C C . VAL A 1 173 ? 7.512 -8.129 -15.886 1.00 55.94 173 VAL A C 1
ATOM 1276 O O . VAL A 1 173 ? 7.371 -6.912 -15.985 1.00 55.94 173 VAL A O 1
ATOM 1279 N N . ASP A 1 174 ? 6.743 -8.972 -16.559 1.00 52.31 174 ASP A N 1
ATOM 1280 C CA . ASP A 1 174 ? 5.608 -8.582 -17.386 1.00 52.31 174 ASP A CA 1
ATOM 1281 C C . ASP A 1 174 ? 4.417 -8.078 -16.556 1.00 52.31 174 ASP A C 1
ATOM 1283 O O . ASP A 1 174 ? 3.721 -7.174 -17.005 1.00 52.31 174 ASP A O 1
ATOM 1287 N N . VAL A 1 175 ? 4.214 -8.570 -15.332 1.00 60.94 175 VAL A N 1
ATOM 1288 C CA . VAL A 1 175 ? 3.232 -8.013 -14.380 1.00 60.94 175 VAL A CA 1
ATOM 1289 C C . VAL A 1 175 ? 3.667 -6.623 -13.924 1.00 60.94 175 VAL A C 1
ATOM 1291 O O . VAL A 1 175 ? 2.872 -5.688 -13.966 1.00 60.94 175 VAL A O 1
ATOM 1294 N N . ILE A 1 176 ? 4.950 -6.440 -13.599 1.00 62.62 176 ILE A N 1
ATOM 1295 C CA . ILE A 1 176 ? 5.506 -5.112 -13.282 1.00 62.62 176 ILE A CA 1
ATOM 1296 C C . ILE A 1 176 ? 5.271 -4.144 -14.453 1.00 62.62 176 ILE A C 1
ATOM 1298 O O . ILE A 1 176 ? 4.828 -3.011 -14.262 1.00 62.62 176 ILE A O 1
ATOM 1302 N N . ALA A 1 177 ? 5.524 -4.597 -15.684 1.00 60.28 177 ALA A N 1
ATOM 1303 C CA . ALA A 1 177 ? 5.321 -3.789 -16.882 1.00 60.28 177 ALA A CA 1
ATOM 1304 C C . ALA A 1 177 ? 3.842 -3.457 -17.155 1.00 60.28 177 ALA A C 1
ATOM 1306 O O . ALA A 1 177 ? 3.568 -2.390 -17.702 1.00 60.28 177 ALA A O 1
ATOM 1307 N N . GLU A 1 178 ? 2.908 -4.341 -16.797 1.00 66.94 178 GLU A N 1
ATOM 1308 C CA . GLU A 1 178 ? 1.461 -4.112 -16.918 1.00 66.94 178 GLU A CA 1
ATOM 1309 C C . GLU A 1 178 ? 0.954 -3.057 -15.932 1.00 66.94 178 GLU A C 1
ATOM 1311 O O . GLU A 1 178 ? 0.131 -2.229 -16.313 1.00 66.94 178 GLU A O 1
ATOM 1316 N N . PHE A 1 179 ? 1.479 -3.033 -14.704 1.00 67.56 179 PHE A N 1
ATOM 1317 C CA . PHE A 1 179 ? 1.098 -2.038 -13.695 1.00 67.56 179 PHE A CA 1
ATOM 1318 C C . PHE A 1 179 ? 1.819 -0.691 -13.855 1.00 67.56 179 PHE A C 1
ATOM 1320 O O . PHE A 1 179 ? 1.341 0.323 -13.347 1.00 67.56 179 PHE A O 1
ATOM 1327 N N . TYR A 1 180 ? 2.931 -0.632 -14.595 1.00 67.19 180 TYR A N 1
ATOM 1328 C CA . TYR A 1 180 ? 3.705 0.601 -14.778 1.00 67.19 180 TYR A CA 1
ATOM 1329 C C . TYR A 1 180 ? 2.874 1.805 -15.280 1.00 67.19 180 TYR A C 1
ATOM 1331 O O . TYR A 1 180 ? 2.973 2.877 -14.678 1.00 67.19 180 TYR A O 1
ATOM 1339 N N . PRO A 1 181 ? 2.002 1.685 -16.307 1.00 67.62 181 PRO A N 1
ATOM 1340 C CA . PRO A 1 181 ? 1.150 2.796 -16.732 1.00 67.62 181 PRO A CA 1
ATOM 1341 C C . PRO A 1 181 ? 0.190 3.287 -15.642 1.00 67.62 181 PRO A C 1
ATOM 1343 O O . PRO A 1 181 ? -0.094 4.483 -15.587 1.00 67.62 181 PRO A O 1
ATOM 1346 N N . ALA A 1 182 ? -0.305 2.384 -14.788 1.00 69.94 182 ALA A N 1
ATOM 1347 C CA . ALA A 1 182 ? -1.184 2.734 -13.676 1.00 69.94 182 ALA A CA 1
ATOM 1348 C C . ALA A 1 182 ? -0.426 3.475 -12.568 1.00 69.94 182 ALA A C 1
ATOM 1350 O O . ALA A 1 182 ? -0.944 4.450 -12.032 1.00 69.94 182 ALA A O 1
ATOM 1351 N N . LEU A 1 183 ? 0.818 3.073 -12.282 1.00 69.94 183 LEU A N 1
ATOM 1352 C CA . LEU A 1 183 ? 1.684 3.772 -11.329 1.00 69.94 183 LEU A CA 1
ATOM 1353 C C . LEU A 1 183 ? 2.015 5.186 -11.814 1.00 69.94 183 LEU A C 1
ATOM 1355 O O . LEU A 1 183 ? 1.824 6.145 -11.077 1.00 69.94 183 LEU A O 1
ATOM 1359 N N . VAL A 1 184 ? 2.431 5.348 -13.073 1.00 67.56 184 VAL A N 1
ATOM 1360 C CA . VAL A 1 184 ? 2.790 6.666 -13.636 1.00 67.56 184 VAL A CA 1
ATOM 1361 C C . VAL A 1 184 ? 1.615 7.650 -13.616 1.00 67.56 184 VAL A C 1
ATOM 1363 O O . VAL A 1 184 ? 1.820 8.847 -13.424 1.00 67.56 184 VAL A O 1
ATOM 1366 N N . ARG A 1 185 ? 0.385 7.160 -13.811 1.00 68.50 185 ARG A N 1
ATOM 1367 C CA . ARG A 1 185 ? -0.842 7.976 -13.833 1.00 68.50 185 ARG A CA 1
ATOM 1368 C C . ARG A 1 185 ? -1.523 8.094 -12.471 1.00 68.50 185 ARG A C 1
ATOM 1370 O O . ARG A 1 185 ? -2.639 8.605 -12.412 1.00 68.50 185 ARG A O 1
ATOM 1377 N N . LEU A 1 186 ? -0.899 7.595 -11.406 1.00 74.38 186 LEU A N 1
ATOM 1378 C CA . LEU A 1 186 ? -1.531 7.539 -10.101 1.00 74.38 186 LEU A CA 1
ATOM 1379 C C . LEU A 1 186 ? -1.866 8.939 -9.578 1.00 74.38 186 LEU A C 1
ATOM 1381 O O . LEU A 1 186 ? -0.975 9.758 -9.347 1.00 74.38 186 LEU A O 1
ATOM 1385 N N . ASP A 1 187 ? -3.151 9.141 -9.304 1.00 78.12 187 ASP A N 1
ATOM 1386 C CA . ASP A 1 187 ? -3.673 10.239 -8.499 1.00 78.12 187 ASP A CA 1
ATOM 1387 C C . ASP A 1 187 ? -4.763 9.701 -7.559 1.00 78.12 187 ASP A C 1
ATOM 1389 O O . ASP A 1 187 ? -5.827 9.230 -7.980 1.00 78.12 187 ASP A O 1
ATOM 1393 N N . GLN A 1 188 ? -4.453 9.725 -6.267 1.00 76.50 188 GLN A N 1
ATOM 1394 C CA . GLN A 1 188 ? -5.323 9.343 -5.160 1.00 76.50 188 GLN A CA 1
ATOM 1395 C C . GLN A 1 188 ? -5.468 10.494 -4.152 1.00 76.50 188 GLN A C 1
ATOM 1397 O O . GLN A 1 188 ? -5.832 10.250 -3.006 1.00 76.50 188 GLN A O 1
ATOM 1402 N N . SER A 1 189 ? -5.236 11.747 -4.553 1.00 65.88 189 SER A N 1
ATOM 1403 C CA . SER A 1 189 ? -5.381 12.925 -3.676 1.00 65.88 189 SER A CA 1
ATOM 1404 C C . SER A 1 189 ? -6.765 13.005 -3.001 1.00 65.88 189 SER A C 1
ATOM 1406 O O . SER A 1 189 ? -6.878 13.240 -1.801 1.00 65.88 189 SER A O 1
ATOM 1408 N N . GLY A 1 190 ? -7.841 12.686 -3.733 1.00 66.94 190 GLY A N 1
ATOM 1409 C CA . GLY A 1 190 ? -9.211 12.615 -3.195 1.00 66.94 190 GLY A CA 1
ATOM 1410 C C . GLY A 1 190 ? -9.515 11.388 -2.319 1.00 66.94 190 GLY A C 1
ATOM 1411 O O . GLY A 1 190 ? -10.615 11.276 -1.782 1.00 66.94 190 GLY A O 1
ATOM 1412 N N . ALA A 1 191 ? -8.575 10.451 -2.186 1.00 79.81 191 ALA A N 1
ATOM 1413 C CA . ALA A 1 191 ? -8.744 9.226 -1.411 1.00 79.81 191 ALA A CA 1
ATOM 1414 C C . ALA A 1 191 ? -8.348 9.367 0.065 1.00 79.81 191 ALA A C 1
ATOM 1416 O O . ALA A 1 191 ? -8.567 8.433 0.830 1.00 79.81 191 ALA A O 1
ATOM 1417 N N . ILE A 1 192 ? -7.760 10.500 0.459 1.00 86.31 192 ILE A N 1
ATOM 1418 C CA . ILE A 1 192 ? -7.259 10.738 1.819 1.00 86.31 192 ILE A CA 1
ATOM 1419 C C . ILE A 1 192 ? -8.390 11.050 2.806 1.00 86.31 192 ILE A C 1
ATOM 1421 O O . ILE A 1 192 ? -8.345 10.620 3.956 1.00 86.31 192 ILE A O 1
ATOM 1425 N N . GLU A 1 193 ? -9.435 11.748 2.359 1.00 89.94 193 GLU A N 1
ATOM 1426 C CA . GLU A 1 193 ? -10.510 12.240 3.231 1.00 89.94 193 GLU A CA 1
ATOM 1427 C C . GLU A 1 193 ? -11.198 11.141 4.070 1.00 89.94 193 GLU A C 1
ATOM 1429 O O . GLU A 1 193 ? -11.388 11.343 5.269 1.00 89.94 193 GLU A O 1
ATOM 1434 N N . PRO A 1 194 ? -11.527 9.946 3.536 1.00 93.38 194 PRO A N 1
ATOM 1435 C CA . PRO A 1 194 ? -12.115 8.881 4.349 1.00 93.38 194 PRO A CA 1
ATOM 1436 C C . PRO A 1 194 ? -11.173 8.362 5.441 1.00 93.38 194 PRO A C 1
ATOM 1438 O O . PRO A 1 194 ? -11.644 7.959 6.504 1.00 93.38 194 PRO A O 1
ATOM 1441 N N . LEU A 1 195 ? -9.854 8.390 5.212 1.00 93.75 195 LEU A N 1
ATOM 1442 C CA . LEU A 1 195 ? -8.870 7.924 6.190 1.00 93.75 195 LEU A CA 1
ATOM 1443 C C . LEU A 1 195 ? -8.790 8.830 7.423 1.00 93.75 195 LEU A C 1
ATOM 1445 O O . LEU A 1 195 ? -8.467 8.332 8.493 1.00 93.75 195 LEU A O 1
ATOM 1449 N N . ARG A 1 196 ? -9.166 10.112 7.322 1.00 92.75 196 ARG A N 1
ATOM 1450 C CA . ARG A 1 196 ? -9.218 11.034 8.475 1.00 92.75 196 ARG A CA 1
ATOM 1451 C C . ARG A 1 196 ? -10.203 10.612 9.568 1.00 92.75 196 ARG A C 1
ATOM 1453 O O . ARG A 1 196 ? -10.158 11.124 10.679 1.00 92.75 196 ARG A O 1
ATOM 1460 N N . ARG A 1 197 ? -11.117 9.684 9.267 1.00 93.44 197 ARG A N 1
ATOM 1461 C CA . ARG A 1 197 ? -12.122 9.182 10.219 1.00 93.44 197 ARG A CA 1
ATOM 1462 C C . ARG A 1 197 ? -11.581 8.114 11.164 1.00 93.44 197 ARG A C 1
ATOM 1464 O O . ARG A 1 197 ? -12.311 7.669 12.047 1.00 93.44 197 ARG A O 1
ATOM 1471 N N . VAL A 1 198 ? -10.354 7.647 10.946 1.00 95.62 198 VAL A N 1
ATOM 1472 C CA . VAL A 1 198 ? -9.757 6.536 11.687 1.00 95.62 198 VAL A CA 1
ATOM 1473 C C . VAL A 1 198 ? -8.310 6.855 12.053 1.00 95.62 198 VAL A C 1
ATOM 1475 O O . VAL A 1 198 ? -7.684 7.670 11.383 1.00 95.62 198 VAL A O 1
ATOM 1478 N N . PRO A 1 199 ? -7.736 6.190 13.067 1.00 96.56 199 PRO A N 1
ATOM 1479 C CA . PRO A 1 199 ? -6.303 6.252 13.301 1.00 96.56 199 PRO A CA 1
ATOM 1480 C C . PRO A 1 199 ? -5.496 5.748 12.093 1.00 96.56 199 PRO A C 1
ATOM 1482 O O . PRO A 1 199 ? -5.784 4.674 11.550 1.00 96.56 199 PRO A O 1
ATOM 1485 N N . VAL A 1 200 ? -4.471 6.496 11.686 1.00 96.81 200 VAL A N 1
ATOM 1486 C CA . VAL A 1 200 ? -3.598 6.175 10.553 1.00 96.81 200 VAL A CA 1
ATOM 1487 C C . VAL A 1 200 ? -2.133 6.235 10.962 1.00 96.81 200 VAL A C 1
ATOM 1489 O O . VAL A 1 200 ? -1.647 7.267 11.408 1.00 96.81 200 VAL A O 1
ATOM 1492 N N . LEU A 1 201 ? -1.405 5.148 10.720 1.00 96.31 201 LEU A N 1
ATOM 1493 C CA . LEU A 1 201 ? 0.054 5.142 10.728 1.00 96.31 201 LEU A CA 1
ATOM 1494 C C . LEU A 1 201 ? 0.574 5.387 9.308 1.00 96.31 201 LEU A C 1
ATOM 1496 O O . LEU A 1 201 ? 0.231 4.651 8.384 1.00 96.31 201 LEU A O 1
ATOM 1500 N N . VAL A 1 202 ? 1.457 6.361 9.138 1.00 95.62 202 VAL A N 1
ATOM 1501 C CA . VAL A 1 202 ? 2.248 6.568 7.924 1.00 95.62 202 VAL A CA 1
ATOM 1502 C C . VAL A 1 202 ? 3.704 6.266 8.261 1.00 95.62 202 VAL A C 1
ATOM 1504 O O . VAL A 1 202 ? 4.292 6.924 9.117 1.00 95.62 202 VAL A O 1
ATOM 1507 N N . LEU A 1 203 ? 4.291 5.261 7.614 1.00 93.50 203 LEU A N 1
ATOM 1508 C CA . LEU A 1 203 ? 5.643 4.789 7.915 1.00 93.50 203 LEU A CA 1
ATOM 1509 C C . LEU A 1 203 ? 6.509 4.756 6.658 1.00 93.50 203 LEU A C 1
ATOM 1511 O O . LEU A 1 203 ? 6.090 4.234 5.631 1.00 93.50 203 LEU A O 1
ATOM 1515 N N . THR A 1 204 ? 7.737 5.259 6.741 1.00 92.44 204 THR A N 1
ATOM 1516 C CA . THR A 1 204 ? 8.705 5.203 5.634 1.00 92.44 204 THR A CA 1
ATOM 1517 C C . THR A 1 204 ? 10.125 5.025 6.148 1.00 92.44 204 THR A C 1
ATOM 1519 O O . THR A 1 204 ? 10.417 5.383 7.287 1.00 92.44 204 THR A O 1
ATOM 1522 N N . GLY A 1 205 ? 11.021 4.494 5.318 1.00 87.31 205 GLY A N 1
ATOM 1523 C CA . GLY A 1 205 ? 12.462 4.579 5.567 1.00 87.31 205 GLY A CA 1
ATOM 1524 C C . GLY A 1 205 ? 13.023 5.932 5.119 1.00 87.31 205 GLY A C 1
ATOM 1525 O O . GLY A 1 205 ? 12.572 6.472 4.110 1.00 87.31 205 GLY A O 1
ATOM 1526 N N . ASP A 1 206 ? 14.022 6.466 5.825 1.00 85.06 206 ASP A N 1
ATOM 1527 C CA . ASP A 1 206 ? 14.760 7.681 5.410 1.00 85.06 206 ASP A CA 1
ATOM 1528 C C . ASP A 1 206 ? 15.665 7.461 4.181 1.00 85.06 206 ASP A C 1
ATOM 1530 O O . ASP A 1 206 ? 16.088 8.401 3.513 1.00 85.06 206 ASP A O 1
ATOM 1534 N N . THR A 1 207 ? 15.960 6.198 3.886 1.00 80.50 207 THR A N 1
ATOM 1535 C CA . THR A 1 207 ? 16.844 5.744 2.811 1.00 80.50 207 THR A CA 1
ATOM 1536 C C . THR A 1 207 ? 16.082 4.963 1.741 1.00 80.50 207 THR A C 1
ATOM 1538 O O . THR A 1 207 ? 16.702 4.261 0.937 1.00 80.50 207 THR A O 1
ATOM 1541 N N . ASP A 1 208 ? 14.749 5.073 1.714 1.00 78.25 208 ASP A N 1
ATOM 1542 C CA . ASP A 1 208 ? 13.912 4.477 0.673 1.00 78.25 208 ASP A CA 1
ATOM 1543 C C . ASP A 1 208 ? 14.224 5.127 -0.684 1.00 78.25 208 ASP A C 1
ATOM 1545 O O . ASP A 1 208 ? 13.976 6.310 -0.918 1.00 78.25 208 ASP A O 1
ATOM 1549 N N . ARG A 1 209 ? 14.832 4.344 -1.579 1.00 70.88 209 ARG A N 1
ATOM 1550 C CA . ARG A 1 209 ? 15.228 4.795 -2.921 1.00 70.88 209 ARG A CA 1
ATOM 1551 C C . ARG A 1 209 ? 14.129 4.592 -3.958 1.00 70.88 209 ARG A C 1
ATOM 1553 O O . ARG A 1 209 ? 14.265 5.088 -5.075 1.00 70.88 209 ARG A O 1
ATOM 1560 N N . MET A 1 210 ? 13.095 3.820 -3.626 1.00 70.75 210 MET A N 1
ATOM 1561 C CA . MET A 1 210 ? 12.022 3.478 -4.552 1.00 70.75 210 MET A CA 1
ATOM 1562 C C . MET A 1 210 ? 10.877 4.475 -4.439 1.00 70.75 210 MET A C 1
ATOM 1564 O O . MET A 1 210 ? 10.382 4.948 -5.461 1.00 70.75 210 MET A O 1
ATOM 1568 N N . ILE A 1 211 ? 10.470 4.795 -3.212 1.00 77.75 211 ILE A N 1
ATOM 1569 C CA . ILE A 1 211 ? 9.448 5.797 -2.920 1.00 77.75 211 ILE A CA 1
ATOM 1570 C C . ILE A 1 211 ? 10.048 6.754 -1.888 1.00 77.75 211 ILE A C 1
ATOM 1572 O O . ILE A 1 211 ? 10.025 6.453 -0.695 1.00 77.75 211 ILE A O 1
ATOM 1576 N N . PRO A 1 212 ? 10.608 7.889 -2.343 1.00 84.00 212 PRO A N 1
ATOM 1577 C CA . PRO A 1 212 ? 11.222 8.868 -1.457 1.00 84.00 212 PRO A CA 1
ATOM 1578 C C . PRO A 1 212 ? 10.278 9.308 -0.326 1.00 84.00 212 PRO A C 1
ATOM 1580 O O . PRO A 1 212 ? 9.056 9.391 -0.513 1.00 84.00 212 PRO A O 1
ATOM 1583 N N . ALA A 1 213 ? 10.842 9.582 0.854 1.00 87.19 213 ALA A N 1
ATOM 1584 C CA . ALA A 1 213 ? 10.091 9.868 2.079 1.00 87.19 213 ALA A CA 1
ATOM 1585 C C . ALA A 1 213 ? 9.118 11.053 1.935 1.00 87.19 213 ALA A C 1
ATOM 1587 O O . ALA A 1 213 ? 8.087 11.088 2.611 1.00 87.19 213 ALA A O 1
ATOM 1588 N N . GLU A 1 214 ? 9.387 11.971 1.007 1.00 89.25 214 GLU A N 1
ATOM 1589 C CA . GLU A 1 214 ? 8.550 13.113 0.642 1.00 89.25 214 GLU A CA 1
ATOM 1590 C C . GLU A 1 214 ? 7.116 12.700 0.278 1.00 89.25 214 GLU A C 1
ATOM 1592 O O . GLU A 1 214 ? 6.171 13.434 0.566 1.00 89.25 214 GLU A O 1
ATOM 1597 N N . HIS A 1 215 ? 6.920 11.510 -0.301 1.00 90.44 215 HIS A N 1
ATOM 1598 C CA . HIS A 1 215 ? 5.582 10.981 -0.583 1.00 90.44 215 HIS A CA 1
ATOM 1599 C C . HIS A 1 215 ? 4.812 10.640 0.696 1.00 90.44 215 HIS A C 1
ATOM 1601 O O . HIS A 1 215 ? 3.629 10.960 0.819 1.00 90.44 215 HIS A O 1
ATOM 1607 N N . SER A 1 216 ? 5.487 10.032 1.671 1.00 91.62 216 SER A N 1
ATOM 1608 C CA . SER A 1 216 ? 4.894 9.728 2.974 1.00 91.62 216 SER A CA 1
ATOM 1609 C C . SER A 1 216 ? 4.662 11.004 3.787 1.00 91.62 216 SER A C 1
ATOM 1611 O O . SER A 1 216 ? 3.632 11.141 4.443 1.00 91.62 216 SER A O 1
ATOM 1613 N N . GLU A 1 217 ? 5.563 11.984 3.690 1.00 91.69 217 GLU A N 1
ATOM 1614 C CA . GLU A 1 217 ? 5.348 13.306 4.279 1.00 91.69 217 GLU A CA 1
ATOM 1615 C C . GLU A 1 217 ? 4.140 14.021 3.674 1.00 91.69 217 GLU A C 1
ATOM 1617 O O . GLU A 1 217 ? 3.399 14.672 4.408 1.00 91.69 217 GLU A O 1
ATOM 1622 N N . LEU A 1 218 ? 3.939 13.926 2.355 1.00 90.94 218 LEU A N 1
ATOM 1623 C CA . LEU A 1 218 ? 2.769 14.492 1.689 1.00 90.94 218 LEU A CA 1
ATOM 1624 C C . LEU A 1 218 ? 1.486 13.844 2.215 1.00 90.94 218 LEU A C 1
ATOM 1626 O O . LEU A 1 218 ? 0.604 14.569 2.662 1.00 90.94 218 LEU A O 1
ATOM 1630 N N . ILE A 1 219 ? 1.421 12.509 2.258 1.00 92.31 219 ILE A N 1
ATOM 1631 C CA . ILE A 1 219 ? 0.269 11.781 2.814 1.00 92.31 219 ILE A CA 1
ATOM 1632 C C . ILE A 1 219 ? -0.009 12.221 4.258 1.00 92.31 219 ILE A C 1
ATOM 1634 O O . ILE A 1 219 ? -1.148 12.527 4.603 1.00 92.31 219 ILE A O 1
ATOM 1638 N N . ALA A 1 220 ? 1.022 12.293 5.106 1.00 92.75 220 ALA A N 1
ATOM 1639 C CA . ALA A 1 220 ? 0.865 12.724 6.493 1.00 92.75 220 ALA A CA 1
ATOM 1640 C C . ALA A 1 220 ? 0.350 14.172 6.596 1.00 92.75 220 ALA A C 1
ATOM 1642 O O . ALA A 1 220 ? -0.502 14.467 7.432 1.00 92.75 220 ALA A O 1
ATOM 1643 N N . ARG A 1 221 ? 0.824 15.084 5.736 1.00 91.31 221 ARG A N 1
ATOM 1644 C CA . ARG A 1 221 ? 0.312 16.465 5.664 1.00 91.31 221 ARG A CA 1
ATOM 1645 C C . ARG A 1 221 ? -1.148 16.502 5.214 1.00 91.31 221 ARG A C 1
ATOM 1647 O O . ARG A 1 221 ? -1.938 17.205 5.834 1.00 91.31 221 ARG A O 1
ATOM 1654 N N . GLU A 1 222 ? -1.508 15.742 4.179 1.00 90.44 222 GLU A N 1
ATOM 1655 C CA . GLU A 1 222 ? -2.882 15.646 3.669 1.00 90.44 222 GLU A CA 1
ATOM 1656 C C . GLU A 1 222 ? -3.839 15.063 4.716 1.00 90.44 222 GLU A C 1
ATOM 1658 O O . GLU A 1 222 ? -4.983 15.494 4.795 1.00 90.44 222 GLU A O 1
ATOM 1663 N N . LEU A 1 223 ? -3.376 14.138 5.561 1.00 91.19 223 LEU A N 1
ATOM 1664 C CA . LEU A 1 223 ? -4.159 13.591 6.673 1.00 91.19 223 LEU A CA 1
ATOM 1665 C C . LEU A 1 223 ? -4.316 14.562 7.850 1.00 91.19 223 LEU A C 1
ATOM 1667 O O . LEU A 1 223 ? -5.229 14.376 8.644 1.00 91.19 223 LEU A O 1
ATOM 1671 N N . GLY A 1 224 ? -3.488 15.605 7.938 1.00 88.69 224 GLY A N 1
ATOM 1672 C CA . GLY A 1 224 ? -3.418 16.487 9.104 1.00 88.69 224 GLY A CA 1
ATOM 1673 C C . GLY A 1 224 ? -2.472 15.921 10.162 1.00 88.69 224 GLY A C 1
ATOM 1674 O O . GLY A 1 224 ? -2.910 15.439 11.195 1.00 88.69 224 GLY A O 1
ATOM 1675 N N . ARG A 1 225 ? -1.159 15.983 9.902 1.00 74.00 225 ARG A N 1
ATOM 1676 C CA . ARG A 1 225 ? -0.070 15.397 10.718 1.00 74.00 225 ARG A CA 1
ATOM 1677 C C . ARG A 1 225 ? -0.123 15.699 12.228 1.00 74.00 225 ARG A C 1
ATOM 1679 O O . ARG A 1 225 ? 0.454 14.940 12.994 1.00 74.00 225 ARG A O 1
ATOM 1686 N N . ASP A 1 226 ? -0.799 16.772 12.634 1.00 70.56 226 ASP A N 1
ATOM 1687 C CA . ASP A 1 226 ? -0.930 17.203 14.033 1.00 70.56 226 ASP A CA 1
ATOM 1688 C C . ASP A 1 226 ? -2.358 17.005 14.597 1.00 70.56 226 ASP A C 1
ATOM 1690 O O . ASP A 1 226 ? -2.671 17.438 15.709 1.00 70.56 226 ASP A O 1
ATOM 1694 N N . GLU A 1 227 ? -3.247 16.364 13.835 1.00 76.56 227 GLU A N 1
ATOM 1695 C CA . GLU A 1 227 ? -4.590 15.982 14.269 1.00 76.56 227 GLU A CA 1
ATOM 1696 C C . GLU A 1 227 ? -4.560 14.668 15.064 1.00 76.56 227 GLU A C 1
ATOM 1698 O O . GLU A 1 227 ? -3.671 13.825 14.922 1.00 76.56 227 GLU A O 1
ATOM 1703 N N . HIS A 1 228 ? -5.550 14.478 15.940 1.00 67.81 228 HIS A N 1
ATOM 1704 C CA . HIS A 1 228 ? -5.607 13.289 16.787 1.00 67.81 228 HIS A CA 1
ATOM 1705 C C . HIS A 1 228 ? -5.819 12.036 15.926 1.00 67.81 228 HIS A C 1
ATOM 1707 O O . HIS A 1 228 ? -6.861 11.890 15.294 1.00 67.81 228 HIS A O 1
ATOM 1713 N N . GLY A 1 229 ? -4.855 11.112 15.962 1.00 84.25 229 GLY A N 1
ATOM 1714 C CA . GLY A 1 229 ? -4.958 9.803 15.315 1.00 84.25 229 GLY A CA 1
ATOM 1715 C C . GLY A 1 229 ? -4.038 9.588 14.114 1.00 84.25 229 GLY A C 1
ATOM 1716 O O . GLY A 1 229 ? -4.072 8.492 13.566 1.00 84.25 229 GLY A O 1
ATOM 1717 N N . VAL A 1 230 ? -3.208 10.557 13.714 1.00 94.00 230 VAL A N 1
ATOM 1718 C CA . VAL A 1 230 ? -2.203 10.360 12.653 1.00 94.00 230 VAL A CA 1
ATOM 1719 C C . VAL A 1 230 ? -0.808 10.221 13.261 1.00 94.00 230 VAL A C 1
ATOM 1721 O O . VAL A 1 230 ? -0.264 11.177 13.802 1.00 94.00 230 VAL A O 1
ATOM 1724 N N . ASP A 1 231 ? -0.200 9.046 13.113 1.00 94.25 231 ASP A N 1
ATOM 1725 C CA . ASP A 1 231 ? 1.189 8.793 13.498 1.00 94.25 231 ASP A CA 1
ATOM 1726 C C . ASP A 1 231 ? 2.070 8.787 12.245 1.00 94.25 231 ASP A C 1
ATOM 1728 O O . ASP A 1 231 ? 1.875 7.966 11.352 1.00 94.25 231 ASP A O 1
ATOM 1732 N N . PHE A 1 232 ? 3.069 9.669 12.168 1.00 94.25 232 PHE A N 1
ATOM 1733 C CA . PHE A 1 232 ? 4.059 9.655 11.085 1.00 94.25 232 PHE A CA 1
ATOM 1734 C C . PHE A 1 232 ? 5.439 9.251 11.604 1.00 94.25 232 PHE A C 1
ATOM 1736 O O . PHE A 1 232 ? 6.036 9.950 12.425 1.00 94.25 232 PHE A O 1
ATOM 1743 N N . VAL A 1 233 ? 5.954 8.130 11.098 1.00 93.81 233 VAL A N 1
ATOM 1744 C CA . VAL A 1 233 ? 7.201 7.508 11.552 1.00 93.81 233 VAL A CA 1
ATOM 1745 C C . VAL A 1 233 ? 8.180 7.374 10.392 1.00 93.81 233 VAL A C 1
ATOM 1747 O O . VAL A 1 233 ? 7.900 6.718 9.389 1.00 93.81 233 VAL A O 1
ATOM 1750 N N . VAL A 1 234 ? 9.372 7.942 10.567 1.00 92.50 234 VAL A N 1
ATOM 1751 C CA . VAL A 1 234 ? 10.507 7.719 9.669 1.00 92.50 234 VAL A CA 1
ATOM 1752 C C . VAL A 1 234 ? 11.481 6.772 10.358 1.00 92.50 234 VAL A C 1
ATOM 1754 O O . VAL A 1 234 ? 12.006 7.080 11.428 1.00 92.50 234 VAL A O 1
ATOM 1757 N N . VAL A 1 235 ? 11.696 5.602 9.764 1.00 89.19 235 VAL A N 1
ATOM 1758 C CA . VAL A 1 235 ? 12.631 4.599 10.269 1.00 89.19 235 VAL A CA 1
ATOM 1759 C C . VAL A 1 235 ? 14.026 4.918 9.727 1.00 89.19 235 VAL A C 1
ATOM 1761 O O . VAL A 1 235 ? 14.193 4.970 8.505 1.00 89.19 235 VAL A O 1
ATOM 1764 N N . PRO A 1 236 ? 15.028 5.125 10.600 1.00 83.38 236 PRO A N 1
ATOM 1765 C CA . PRO A 1 236 ? 16.384 5.392 10.157 1.00 83.38 236 PRO A CA 1
ATOM 1766 C C . PRO A 1 236 ? 16.996 4.150 9.509 1.00 83.38 236 PRO A C 1
ATOM 1768 O O . PRO A 1 236 ? 16.888 3.033 10.027 1.00 83.38 236 PRO A O 1
ATOM 1771 N N . GLY A 1 237 ? 17.656 4.353 8.377 1.00 70.25 237 GLY A N 1
ATOM 1772 C CA . GLY A 1 237 ? 18.444 3.343 7.696 1.00 70.25 237 GLY A CA 1
ATOM 1773 C C . GLY A 1 237 ? 19.707 2.980 8.481 1.00 70.25 237 GLY A C 1
ATOM 1774 O O . GLY A 1 237 ? 20.097 3.668 9.431 1.00 70.25 237 GLY A O 1
ATOM 1775 N N . PRO A 1 238 ? 20.387 1.890 8.099 1.00 61.12 238 PRO A N 1
ATOM 1776 C CA . PRO A 1 238 ? 21.653 1.527 8.718 1.00 61.12 238 PRO A CA 1
ATOM 1777 C C . PRO A 1 238 ? 22.702 2.614 8.455 1.00 61.12 238 PRO A C 1
ATOM 1779 O O . PRO A 1 238 ? 22.855 3.094 7.329 1.00 61.12 238 PRO A O 1
ATOM 1782 N N . ALA A 1 239 ? 23.442 2.990 9.500 1.00 53.38 239 ALA A N 1
ATOM 1783 C CA . ALA A 1 239 ? 24.511 3.973 9.384 1.00 53.38 239 ALA A CA 1
ATOM 1784 C C . ALA A 1 239 ? 25.571 3.497 8.367 1.00 53.38 239 ALA A C 1
ATOM 1786 O O . ALA A 1 239 ? 25.938 2.315 8.377 1.00 53.38 239 ALA A O 1
ATOM 1787 N N . PRO A 1 240 ? 26.102 4.384 7.505 1.00 45.19 240 PRO A N 1
ATOM 1788 C CA . PRO A 1 240 ? 27.170 4.013 6.586 1.00 45.19 240 PRO A CA 1
ATOM 1789 C C . PRO A 1 240 ? 28.371 3.462 7.371 1.00 45.19 240 PRO A C 1
ATOM 1791 O O . PRO A 1 240 ? 28.959 4.160 8.192 1.00 45.19 240 PRO A O 1
ATOM 1794 N N . GLY A 1 241 ? 28.719 2.194 7.125 1.00 47.47 241 GLY A N 1
ATOM 1795 C CA . GLY A 1 241 ? 29.853 1.512 7.763 1.00 47.47 241 GLY A CA 1
ATOM 1796 C C . GLY A 1 241 ? 29.525 0.646 8.986 1.00 47.47 241 GLY A C 1
ATOM 1797 O O . GLY A 1 241 ? 30.443 0.051 9.547 1.00 47.47 241 GLY A O 1
ATOM 1798 N N . ALA A 1 242 ? 28.257 0.514 9.387 1.00 45.03 242 ALA A N 1
ATOM 1799 C CA . ALA A 1 242 ? 27.853 -0.437 10.422 1.00 45.03 242 ALA A CA 1
ATOM 1800 C C . ALA A 1 242 ? 27.838 -1.872 9.865 1.00 45.03 242 ALA A C 1
ATOM 1802 O O . ALA A 1 242 ? 26.784 -2.430 9.588 1.00 45.03 242 ALA A O 1
ATOM 1803 N N . ALA A 1 243 ? 29.015 -2.468 9.669 1.00 41.34 243 ALA A N 1
ATOM 1804 C CA . ALA A 1 243 ? 29.112 -3.919 9.612 1.00 41.34 243 ALA A CA 1
ATOM 1805 C C . ALA A 1 243 ? 28.764 -4.458 11.004 1.00 41.34 243 ALA A C 1
ATOM 1807 O O . ALA A 1 243 ? 29.336 -4.001 12.000 1.00 41.34 243 ALA A O 1
ATOM 1808 N N . ARG A 1 244 ? 27.833 -5.414 11.095 1.00 43.25 244 ARG A N 1
ATOM 1809 C CA . ARG A 1 244 ? 27.645 -6.188 12.328 1.00 43.25 244 ARG A CA 1
ATOM 1810 C C . ARG A 1 244 ? 29.001 -6.724 12.804 1.00 43.25 244 ARG A C 1
ATOM 1812 O O . ARG A 1 244 ? 29.713 -7.384 12.047 1.00 43.25 244 ARG A O 1
ATOM 1819 N N . ALA A 1 245 ? 29.358 -6.415 14.051 1.00 35.41 245 ALA A N 1
ATOM 1820 C CA . ALA A 1 245 ? 30.406 -7.148 14.751 1.00 35.41 245 ALA A CA 1
ATOM 1821 C C . ALA A 1 245 ? 30.022 -8.645 14.770 1.00 35.41 245 ALA A C 1
ATOM 1823 O O . ALA A 1 245 ? 28.822 -8.932 14.839 1.00 35.41 245 ALA A O 1
ATOM 1824 N N . PRO A 1 246 ? 31.006 -9.555 14.634 1.00 41.06 246 PRO A N 1
ATOM 1825 C CA . PRO A 1 246 ? 30.782 -10.980 14.382 1.00 41.06 246 PRO A CA 1
ATOM 1826 C C . PRO A 1 246 ? 29.915 -11.673 15.437 1.00 41.06 246 PRO A C 1
ATOM 1828 O O . PRO A 1 246 ? 29.966 -11.260 16.619 1.00 41.06 246 PRO A O 1
#